Protein AF-A0A815LWK7-F1 (afdb_monomer)

Secondary structure (DSSP, 8-state):
-HHHHHHHHHHHHHHHHHHHHHHHHTS---EEEEGGGEEEESSTTTSSBTTB-S--PPPPHHHHT-EEEEEETTEEEEEEEE-SSS--TT--TTS-EEEEE--TT--TTSTHHHHHHHHHHHHSS-EEEEEE-TTSSSSSHHHHHHHHHHHHHHHHHHHHHHHHHH---GGGEEEEEETHHHHHHHHHHTTSTT--EEEEES----SSS--SGGG--TTS--S------S-TTSS----EEEEEEEEE-SS---EEEEEEEEEEESS-EEEEES-SS-EEE-TT-EEEEEEEESS---SEEEEEEEEEE--STTHHHHS-SEEEEEEEEEEETTTTEEEEEE-TTSSEEEETT-EEEEEE-

Organism: NCBI:txid392033

Sequence (361 aa):
MYQSILLLVVILTLYAATIAADSLEGRGLMNVCYDDYGCFTSGPPFGLTLHRPIALLPDPPEVIDTRFLLYTRYKKDKGQAISRHTTLGTWDRTKATKILVHGFLDTINSTWWPEMKNAFLEAEDCNVILTDWSRANYFPYTKATANAQVVGADIALLVNKMIKAHGVNPADFHIVAHSLGAAVAGYAGHRISGLGRITGECTLNANEGNFMGYHASPNKARGRLYLNTQRVDKAPYCINHYQIRLISGSNFVQTKGQILLTLTGSQATQSVLLDSDETFLKRSGIETRYIPLTTDLGTIQRVNVKFERAGHLISSLIYSSKWTFTNVTVIDGDRQTSVTFCPENGEMVLESGNTARFYPC

Structure (mmCIF, N/CA/C/O backbone):
data_AF-A0A815LWK7-F1
#
_entry.id   AF-A0A815LWK7-F1
#
loop_
_atom_site.group_PDB
_atom_site.id
_atom_site.type_symbol
_atom_site.label_atom_id
_atom_site.label_alt_id
_atom_site.label_comp_id
_atom_site.label_asym_id
_atom_site.label_entity_id
_atom_site.label_seq_id
_atom_site.pdbx_PDB_ins_code
_atom_site.Cartn_x
_atom_site.Cartn_y
_atom_site.Cartn_z
_atom_site.occupancy
_atom_site.B_iso_or_equiv
_atom_site.auth_seq_id
_atom_site.auth_comp_id
_atom_site.auth_asym_id
_atom_site.auth_atom_id
_atom_site.pdbx_PDB_model_num
ATOM 1 N N . MET A 1 1 ? 47.021 37.558 15.711 1.00 60.16 1 MET A N 1
ATOM 2 C CA . MET A 1 1 ? 47.147 36.140 15.301 1.00 60.16 1 MET A CA 1
ATOM 3 C C . MET A 1 1 ? 45.783 35.494 15.047 1.00 60.16 1 MET A C 1
ATOM 5 O O . MET A 1 1 ? 45.549 35.078 13.926 1.00 60.16 1 MET A O 1
ATOM 9 N N . TYR A 1 2 ? 44.843 35.497 16.004 1.00 58.91 2 TYR A N 1
ATOM 10 C CA . TYR A 1 2 ? 43.497 34.916 15.813 1.00 58.91 2 TYR A CA 1
ATOM 11 C C . TYR A 1 2 ? 42.640 35.581 14.715 1.00 58.91 2 TYR A C 1
ATOM 13 O O . TYR A 1 2 ? 42.054 34.879 13.898 1.00 58.91 2 TYR A O 1
ATOM 21 N N . GLN A 1 3 ? 42.601 36.918 14.638 1.00 66.06 3 GLN A N 1
ATOM 22 C CA . GLN A 1 3 ? 41.831 37.620 13.593 1.00 66.06 3 GLN A CA 1
ATOM 23 C C . GLN A 1 3 ? 42.358 37.354 12.1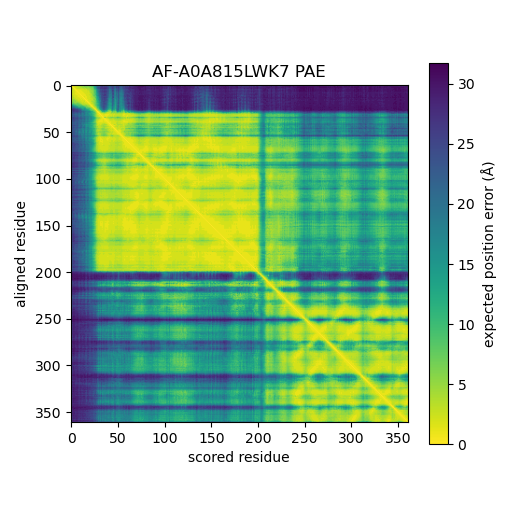75 1.00 66.06 3 GLN A C 1
ATOM 25 O O . GLN A 1 3 ? 41.576 37.217 11.240 1.00 66.06 3 GLN A O 1
ATOM 30 N N . SER A 1 4 ? 43.677 37.226 12.020 1.00 70.56 4 SER A N 1
ATOM 31 C CA . SER A 1 4 ? 44.322 36.941 10.735 1.00 70.56 4 SER A CA 1
ATOM 32 C C . SER A 1 4 ? 44.018 35.521 10.245 1.00 70.56 4 SER A C 1
ATOM 34 O O . SER A 1 4 ? 43.814 35.319 9.055 1.00 70.56 4 SER A O 1
ATOM 36 N N . ILE A 1 5 ? 43.932 34.550 11.163 1.00 77.81 5 ILE A N 1
ATOM 37 C CA . ILE A 1 5 ? 43.562 33.160 10.853 1.00 77.81 5 ILE A CA 1
ATOM 38 C C . ILE A 1 5 ? 42.082 33.071 10.468 1.00 77.81 5 ILE A C 1
ATOM 40 O O . ILE A 1 5 ? 41.750 32.413 9.488 1.00 77.81 5 ILE A O 1
ATOM 44 N N . LEU A 1 6 ? 41.196 33.773 11.183 1.00 76.62 6 LEU A N 1
ATOM 45 C CA . LEU A 1 6 ? 39.765 33.788 10.870 1.00 76.62 6 LEU A CA 1
ATOM 46 C C . LEU A 1 6 ? 39.499 34.391 9.483 1.00 76.62 6 LEU A C 1
ATOM 48 O O . LEU A 1 6 ? 38.732 33.830 8.708 1.00 76.62 6 LEU A O 1
ATOM 52 N N . LEU A 1 7 ? 40.183 35.488 9.144 1.00 79.50 7 LEU A N 1
ATOM 53 C CA . LEU A 1 7 ? 40.083 36.106 7.824 1.00 79.50 7 LEU A CA 1
ATOM 54 C C . LEU A 1 7 ? 40.592 35.164 6.723 1.00 79.50 7 LEU A C 1
ATOM 56 O O . LEU A 1 7 ? 39.956 35.050 5.682 1.00 79.50 7 LEU A O 1
ATOM 60 N N . LEU A 1 8 ? 41.688 34.438 6.970 1.00 80.06 8 LEU A N 1
ATOM 61 C CA . LEU A 1 8 ? 42.218 33.453 6.026 1.00 80.06 8 LEU A CA 1
ATOM 62 C C . LEU A 1 8 ? 41.239 32.289 5.804 1.00 80.06 8 LEU A C 1
ATOM 64 O O . LEU A 1 8 ? 41.039 31.872 4.671 1.00 80.06 8 LEU A O 1
ATOM 68 N N . VAL A 1 9 ? 40.591 31.794 6.863 1.00 82.25 9 VAL A N 1
ATOM 69 C CA . VAL A 1 9 ? 39.571 30.734 6.772 1.00 82.25 9 VAL A CA 1
ATOM 70 C C . VAL A 1 9 ? 38.329 31.226 6.025 1.00 82.25 9 VAL A C 1
ATOM 72 O O . VAL A 1 9 ? 37.795 30.502 5.189 1.00 82.25 9 VAL A O 1
ATOM 75 N N . VAL A 1 10 ? 37.887 32.464 6.261 1.00 84.19 10 VAL A N 1
ATOM 76 C CA . VAL A 1 10 ? 36.768 33.072 5.521 1.00 84.19 10 VAL A CA 1
ATOM 77 C C . VAL A 1 10 ? 37.124 33.257 4.044 1.00 84.19 10 VAL A C 1
ATOM 79 O O . VAL A 1 10 ? 36.334 32.905 3.177 1.00 84.19 10 VAL A O 1
ATOM 82 N N . ILE A 1 11 ? 38.332 33.727 3.732 1.00 85.00 11 ILE A N 1
ATOM 83 C CA . ILE A 1 11 ? 38.795 33.868 2.345 1.00 85.00 11 ILE A CA 1
ATOM 84 C C . ILE A 1 11 ? 38.914 32.497 1.672 1.00 85.00 11 ILE A C 1
ATOM 86 O O . ILE A 1 11 ? 38.456 32.344 0.548 1.00 85.00 11 ILE A O 1
ATOM 90 N N . LEU A 1 12 ? 39.463 31.486 2.350 1.00 80.25 12 LEU A N 1
ATOM 91 C CA . LEU A 1 12 ? 39.585 30.129 1.807 1.00 80.25 12 LEU A CA 1
ATOM 92 C C . LEU A 1 12 ? 38.220 29.465 1.591 1.00 80.25 12 LEU A C 1
ATOM 94 O O . LEU A 1 12 ? 38.036 28.773 0.596 1.00 80.25 12 LEU A O 1
ATOM 98 N N . THR A 1 13 ? 37.253 29.690 2.483 1.00 76.44 13 THR A N 1
ATOM 99 C CA . THR A 1 13 ? 35.885 29.166 2.326 1.00 76.44 13 THR A CA 1
ATOM 100 C C . THR A 1 13 ? 35.110 29.896 1.234 1.00 76.44 13 THR A C 1
ATOM 102 O O . THR A 1 13 ? 34.435 29.237 0.448 1.00 76.44 13 THR A O 1
ATOM 105 N N . LEU A 1 14 ? 35.253 31.220 1.115 1.00 73.94 14 LEU A N 1
ATOM 106 C CA . LEU A 1 14 ? 34.686 31.993 0.007 1.00 73.94 14 LEU A CA 1
ATOM 107 C C . LEU A 1 14 ? 35.328 31.611 -1.330 1.00 73.94 14 LEU A C 1
ATOM 109 O O . LEU A 1 14 ? 34.609 31.427 -2.303 1.00 73.94 14 LEU A O 1
ATOM 113 N N . TYR A 1 15 ? 36.648 31.410 -1.363 1.00 77.06 15 TYR A N 1
ATOM 114 C CA . TYR A 1 15 ? 37.379 30.976 -2.553 1.00 77.06 15 TYR A CA 1
ATOM 115 C C . TYR A 1 15 ? 36.989 29.550 -2.975 1.00 77.06 15 TYR A C 1
ATOM 117 O O . TYR A 1 15 ? 36.766 29.280 -4.154 1.00 77.06 15 TYR A O 1
ATOM 125 N N . ALA A 1 16 ? 36.820 28.639 -2.012 1.00 70.25 16 ALA A N 1
ATOM 126 C CA . ALA A 1 16 ? 36.293 27.300 -2.265 1.00 70.25 16 ALA A CA 1
ATOM 127 C C . ALA A 1 16 ? 34.836 27.337 -2.755 1.00 70.25 16 ALA A C 1
ATOM 129 O O . ALA A 1 16 ? 34.476 26.569 -3.645 1.00 70.25 16 ALA A O 1
ATOM 130 N N . ALA A 1 17 ? 34.008 28.243 -2.222 1.00 67.06 17 ALA A N 1
ATOM 131 C CA . ALA A 1 17 ? 32.635 28.442 -2.676 1.00 67.06 17 ALA A CA 1
ATOM 132 C C . ALA A 1 17 ? 32.574 29.027 -4.097 1.00 67.06 17 ALA A C 1
ATOM 134 O O . ALA A 1 17 ? 31.759 28.566 -4.892 1.00 67.06 17 ALA A O 1
ATOM 135 N N . THR A 1 18 ? 33.457 29.968 -4.453 1.00 65.25 18 THR A N 1
ATOM 136 C CA . THR A 1 18 ? 33.566 30.488 -5.826 1.00 65.25 18 THR A CA 1
ATOM 137 C C . THR A 1 18 ? 34.083 29.434 -6.796 1.00 65.25 18 THR A C 1
ATOM 139 O O . THR A 1 18 ? 33.519 29.302 -7.870 1.00 65.25 18 THR A O 1
ATOM 142 N N . ILE A 1 19 ? 35.061 28.602 -6.413 1.00 62.03 19 ILE A N 1
ATOM 143 C CA . ILE A 1 19 ? 35.505 27.469 -7.248 1.00 62.03 19 ILE A CA 1
ATOM 144 C C . ILE A 1 19 ? 34.374 26.448 -7.426 1.00 62.03 19 ILE A C 1
ATOM 146 O O . ILE A 1 19 ? 34.189 25.913 -8.516 1.00 62.03 19 ILE A O 1
ATOM 150 N N . ALA A 1 20 ? 33.601 26.167 -6.374 1.00 59.09 20 ALA A N 1
ATOM 151 C CA . ALA A 1 20 ? 32.446 25.280 -6.470 1.00 59.09 20 ALA A CA 1
ATOM 152 C C . ALA A 1 20 ? 31.367 25.857 -7.404 1.00 59.09 20 ALA A C 1
ATOM 154 O O . ALA A 1 20 ? 30.822 25.104 -8.213 1.00 59.09 20 ALA A O 1
ATOM 155 N N . ALA A 1 21 ? 31.111 27.169 -7.333 1.00 54.97 21 ALA A N 1
ATOM 156 C CA . ALA A 1 21 ? 30.186 27.890 -8.206 1.00 54.97 21 ALA A CA 1
ATOM 157 C C . ALA A 1 21 ? 30.662 27.925 -9.672 1.00 54.97 21 ALA A C 1
ATOM 159 O O . ALA A 1 21 ? 29.890 27.550 -10.551 1.00 54.97 21 ALA A O 1
ATOM 160 N N . ASP A 1 22 ? 31.937 28.225 -9.935 1.00 51.03 22 ASP A N 1
ATOM 161 C CA . ASP A 1 22 ? 32.538 28.161 -11.279 1.00 51.03 22 ASP A CA 1
ATOM 162 C C . ASP A 1 22 ? 32.528 26.724 -11.834 1.00 51.03 22 ASP A C 1
ATOM 164 O O . ASP A 1 22 ? 32.288 26.500 -13.022 1.00 51.03 22 ASP A O 1
ATOM 168 N N . SER A 1 23 ? 32.719 25.705 -10.982 1.00 50.94 23 SER A N 1
ATOM 169 C CA . SER A 1 23 ? 32.602 24.297 -11.398 1.00 50.94 23 SER A CA 1
ATOM 170 C C . SER A 1 23 ? 31.161 23.886 -11.733 1.00 50.94 23 SER A C 1
ATOM 172 O O . SER A 1 23 ? 30.954 22.935 -12.492 1.00 50.94 23 SER A O 1
ATOM 174 N N . LEU A 1 24 ? 30.171 24.585 -11.165 1.00 50.41 24 LEU A N 1
ATOM 175 C CA . LEU A 1 24 ? 28.749 24.402 -11.454 1.00 50.41 24 LEU A CA 1
ATOM 176 C C . LEU A 1 24 ? 28.343 25.144 -12.735 1.00 50.41 24 LEU A C 1
ATOM 178 O O . LEU A 1 24 ? 27.570 24.585 -13.509 1.00 50.41 24 LEU A O 1
ATOM 182 N N . GLU A 1 25 ? 28.902 26.328 -13.011 1.00 47.34 25 GLU A N 1
ATOM 183 C CA . GLU A 1 25 ? 28.708 27.049 -14.282 1.00 47.34 25 GLU A CA 1
ATOM 184 C C . GLU A 1 25 ? 29.396 26.355 -15.475 1.00 47.34 25 GLU A C 1
ATOM 186 O O . GLU A 1 25 ? 28.890 26.405 -16.596 1.00 47.34 25 GLU A O 1
ATOM 191 N N . GLY A 1 26 ? 30.499 25.630 -15.250 1.00 43.53 26 GLY A N 1
ATOM 192 C CA . GLY A 1 26 ? 31.235 24.904 -16.295 1.00 43.53 26 GLY A CA 1
ATOM 193 C C . GLY A 1 26 ? 30.678 23.524 -16.687 1.00 43.53 26 GLY A C 1
ATOM 194 O O . GLY A 1 26 ? 31.142 22.932 -17.665 1.00 43.53 26 GLY A O 1
ATOM 195 N N . ARG A 1 27 ? 29.690 22.976 -15.965 1.00 54.91 27 ARG A N 1
ATOM 196 C CA . ARG A 1 27 ? 29.006 21.728 -16.354 1.00 54.91 27 ARG A CA 1
ATOM 197 C C . ARG A 1 27 ? 27.784 22.065 -17.196 1.00 54.91 27 ARG A C 1
ATOM 199 O O . ARG A 1 27 ? 26.676 22.167 -16.678 1.00 54.91 27 ARG A O 1
ATOM 206 N N . GLY A 1 28 ? 27.991 22.225 -18.503 1.00 57.44 28 GLY A N 1
ATOM 207 C CA . GLY A 1 28 ? 26.893 22.398 -19.456 1.00 57.44 28 GLY A CA 1
ATOM 208 C C . GLY A 1 28 ? 25.788 21.356 -19.241 1.00 57.44 28 GLY A C 1
ATOM 209 O O . GLY A 1 28 ? 26.070 20.204 -18.907 1.00 57.44 28 GLY A O 1
ATOM 210 N N . LEU A 1 29 ? 24.528 21.772 -19.405 1.00 69.69 29 LEU A N 1
ATOM 211 C CA . LEU A 1 29 ? 23.361 20.889 -19.352 1.00 69.69 29 LEU A CA 1
ATOM 212 C C . LEU A 1 29 ? 23.585 19.692 -20.282 1.00 69.69 29 LEU A C 1
ATOM 214 O O . LEU A 1 29 ? 23.651 19.852 -21.500 1.00 69.69 29 LEU A O 1
ATOM 218 N N . MET A 1 30 ? 23.714 18.497 -19.710 1.00 83.38 30 MET A N 1
ATOM 219 C CA . MET A 1 30 ? 23.919 17.279 -20.481 1.00 83.38 30 MET A CA 1
ATOM 220 C C . MET A 1 30 ? 22.571 16.619 -20.738 1.00 83.38 30 MET A C 1
ATOM 222 O O . MET A 1 30 ? 21.713 16.568 -19.853 1.00 83.38 30 MET A O 1
ATOM 226 N N . ASN A 1 31 ? 22.410 16.083 -21.943 1.00 91.06 31 ASN A N 1
ATOM 227 C CA . ASN A 1 31 ? 21.258 15.284 -22.325 1.00 91.06 31 ASN A CA 1
ATOM 228 C C . ASN A 1 31 ? 21.736 13.947 -22.890 1.00 91.06 31 ASN A C 1
ATOM 230 O O . ASN A 1 31 ? 22.749 13.890 -23.585 1.00 91.06 31 ASN A O 1
ATOM 234 N N . VAL A 1 32 ? 20.979 12.888 -22.626 1.00 94.69 32 VAL A N 1
ATOM 235 C CA . VAL A 1 32 ? 21.110 11.602 -23.317 1.00 94.69 32 VAL A CA 1
ATOM 236 C C . VAL A 1 32 ? 19.749 11.203 -23.857 1.00 94.69 32 VAL A C 1
ATOM 238 O O . VAL A 1 32 ? 18.746 11.392 -23.174 1.00 94.69 32 VAL A O 1
ATOM 241 N N . CYS A 1 33 ? 19.702 10.683 -25.077 1.00 95.56 33 CYS A N 1
ATOM 242 C CA . CYS A 1 33 ? 18.470 10.213 -25.695 1.00 95.56 33 CYS A CA 1
ATOM 243 C C . CYS A 1 33 ? 18.603 8.729 -26.020 1.00 95.56 33 CYS A C 1
ATOM 245 O O . CYS A 1 33 ? 19.649 8.301 -26.507 1.00 95.56 33 CYS A O 1
ATOM 247 N N . TYR A 1 34 ? 17.544 7.972 -25.757 1.00 94.56 34 TYR A N 1
ATOM 248 C CA . TYR A 1 34 ? 17.417 6.581 -26.182 1.00 94.56 34 TYR A CA 1
ATOM 249 C C . TYR A 1 34 ? 16.145 6.475 -27.014 1.00 94.56 34 TYR A C 1
ATOM 251 O O . TYR A 1 34 ? 15.118 7.001 -26.591 1.00 94.56 34 TYR A O 1
ATOM 259 N N . ASP A 1 35 ? 16.221 5.827 -28.174 1.00 89.62 35 ASP A N 1
ATOM 260 C CA . ASP A 1 35 ? 15.223 5.859 -29.255 1.00 89.62 35 ASP A CA 1
ATOM 261 C C . ASP A 1 35 ? 13.761 5.945 -28.777 1.00 89.62 35 ASP A C 1
ATOM 263 O O . ASP A 1 35 ? 13.178 7.030 -28.725 1.00 89.62 35 ASP A O 1
ATOM 267 N N . ASP A 1 36 ? 13.184 4.821 -28.346 1.00 88.62 36 ASP A N 1
ATOM 268 C CA . ASP A 1 36 ? 11.782 4.731 -27.913 1.00 88.62 36 ASP A CA 1
ATOM 269 C C . ASP A 1 36 ? 11.486 5.505 -26.607 1.00 88.62 36 ASP A C 1
ATOM 271 O O . ASP A 1 36 ? 10.331 5.676 -26.216 1.00 88.62 36 ASP A O 1
ATOM 275 N N . TYR A 1 37 ? 12.515 5.979 -25.904 1.00 91.94 37 TYR A N 1
ATOM 276 C CA . TYR A 1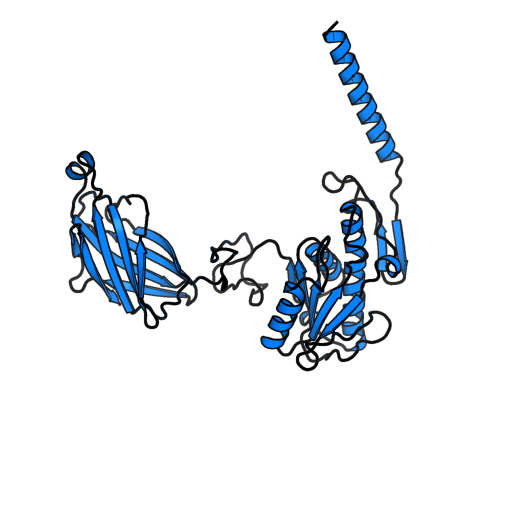 37 ? 12.430 6.534 -24.550 1.00 91.94 37 TYR A CA 1
ATOM 277 C C . TYR A 1 37 ? 12.421 8.063 -24.524 1.00 91.94 37 TYR A C 1
ATOM 279 O O . TYR A 1 37 ? 12.021 8.662 -23.519 1.00 91.94 37 TYR A O 1
ATOM 287 N N . GLY A 1 38 ? 12.872 8.694 -25.609 1.00 93.12 38 GLY A N 1
ATOM 288 C CA . GLY A 1 38 ? 13.131 10.124 -25.666 1.00 93.12 38 GLY A CA 1
ATOM 289 C C . GLY A 1 38 ? 14.407 10.520 -24.918 1.00 93.12 38 GLY A C 1
ATOM 290 O O . GLY A 1 38 ? 15.324 9.720 -24.730 1.00 93.12 38 GLY A O 1
ATOM 291 N N . CYS A 1 39 ? 14.473 11.789 -24.515 1.00 94.44 39 CYS A N 1
ATOM 292 C CA . CYS A 1 39 ? 15.668 12.389 -23.928 1.00 94.44 39 CYS A CA 1
ATOM 293 C C . CYS A 1 39 ? 15.536 12.625 -22.419 1.00 94.44 39 CYS A C 1
ATOM 295 O O . CYS A 1 39 ? 14.475 12.991 -21.913 1.00 94.44 39 CYS A O 1
ATOM 297 N N . PHE A 1 40 ? 16.655 12.481 -21.717 1.00 94.00 40 PHE A N 1
ATOM 298 C CA . PHE A 1 40 ? 16.815 12.700 -20.285 1.00 94.00 40 PHE A CA 1
ATOM 299 C C . PHE A 1 40 ? 17.863 13.782 -20.064 1.00 94.00 40 PHE A C 1
ATOM 301 O O . PHE A 1 40 ? 18.922 13.751 -20.688 1.00 94.00 40 PHE A O 1
ATOM 308 N N . THR A 1 41 ? 17.571 14.721 -19.166 1.00 90.19 41 THR A N 1
ATOM 309 C CA . THR A 1 41 ? 18.439 15.867 -18.880 1.00 90.19 41 THR A CA 1
ATOM 310 C C . THR A 1 41 ? 19.036 15.790 -17.481 1.00 90.19 41 THR A C 1
ATOM 312 O O . THR A 1 41 ? 18.392 15.317 -16.541 1.00 90.19 41 THR A O 1
ATOM 315 N N . SER A 1 42 ? 20.261 16.291 -17.329 1.00 86.38 42 SER A N 1
ATOM 316 C CA . SER A 1 42 ? 20.883 16.548 -16.028 1.00 86.38 42 SER A CA 1
ATOM 317 C C . SER A 1 42 ? 20.479 17.907 -15.433 1.00 86.38 42 SER A C 1
ATOM 319 O O . SER A 1 42 ? 20.954 18.266 -14.358 1.00 86.38 42 SER A O 1
ATOM 321 N N . GLY A 1 43 ? 19.641 18.683 -16.128 1.00 82.62 43 GLY A N 1
ATOM 322 C CA . GLY A 1 43 ? 19.145 19.979 -15.671 1.00 82.62 43 GLY A CA 1
ATOM 323 C C . GLY A 1 43 ? 17.951 19.913 -14.714 1.00 82.62 43 GLY A C 1
ATOM 324 O O . GLY A 1 43 ? 17.405 18.835 -14.452 1.00 82.62 43 GLY A O 1
ATOM 325 N N . PRO A 1 44 ? 17.500 21.071 -14.201 1.00 77.31 44 PRO A N 1
ATOM 326 C CA . PRO A 1 44 ? 16.296 21.158 -13.381 1.00 77.31 44 PRO A CA 1
ATOM 327 C C . PRO A 1 44 ? 15.047 20.623 -14.113 1.00 77.31 44 PRO A C 1
ATOM 329 O O . PRO A 1 44 ? 14.914 20.833 -15.318 1.00 77.31 44 PRO A O 1
ATOM 332 N N . PRO A 1 45 ? 14.110 19.951 -13.412 1.00 81.94 45 PRO A N 1
ATOM 333 C CA . PRO A 1 45 ? 14.111 19.662 -11.973 1.00 81.94 45 PRO A CA 1
ATOM 334 C C . PRO A 1 45 ? 14.916 18.403 -11.581 1.00 81.94 45 PRO A C 1
ATOM 336 O O . PRO A 1 45 ? 14.964 18.042 -10.405 1.00 81.94 45 PRO A O 1
ATOM 339 N N . PHE A 1 46 ? 15.534 17.707 -12.539 1.00 82.94 46 PHE A N 1
ATOM 340 C CA . PHE A 1 46 ? 16.163 16.392 -12.340 1.00 82.94 46 PHE A CA 1
ATOM 341 C C . PHE A 1 46 ? 17.615 16.448 -11.852 1.00 82.94 46 PHE A C 1
ATOM 343 O O . PHE A 1 46 ? 18.171 15.428 -11.428 1.00 82.94 46 PHE A O 1
ATOM 350 N N . GLY A 1 47 ? 18.202 17.637 -11.831 1.00 77.31 47 GLY A N 1
ATOM 351 C CA . GLY A 1 47 ? 19.548 17.889 -11.354 1.00 77.31 47 GLY A CA 1
ATOM 352 C C . GLY A 1 47 ? 19.818 19.378 -11.190 1.00 77.31 47 GLY A C 1
ATOM 353 O O . GLY A 1 47 ? 19.001 20.202 -11.596 1.00 77.31 47 GLY A O 1
ATOM 354 N N . LEU A 1 48 ? 20.945 19.715 -10.561 1.00 81.31 48 LEU A N 1
ATOM 355 C CA . LEU A 1 48 ? 21.367 21.101 -10.319 1.00 81.31 48 LEU A CA 1
ATOM 356 C C . LEU A 1 48 ? 20.329 21.915 -9.518 1.00 81.31 48 LEU A C 1
ATOM 358 O O . LEU A 1 48 ? 20.149 23.109 -9.733 1.00 81.31 48 LEU A O 1
ATOM 362 N N . THR A 1 49 ? 19.627 21.261 -8.586 1.00 79.56 49 THR A N 1
ATOM 363 C CA . THR A 1 49 ? 18.692 21.910 -7.649 1.00 79.56 49 THR A CA 1
ATOM 364 C C . THR A 1 49 ? 19.141 21.698 -6.206 1.00 79.56 49 THR A C 1
ATOM 366 O O . THR A 1 49 ? 19.911 20.779 -5.928 1.00 79.56 49 THR A O 1
ATOM 369 N N . LEU A 1 50 ? 18.602 22.484 -5.263 1.00 75.69 50 LEU A N 1
ATOM 370 C CA . LEU A 1 50 ? 18.873 22.324 -3.825 1.00 75.69 50 LEU A CA 1
ATOM 371 C C . LEU A 1 50 ? 18.630 20.885 -3.332 1.00 75.69 50 LEU A C 1
ATOM 373 O O . LEU A 1 50 ? 19.374 20.376 -2.500 1.00 75.69 50 LEU A O 1
ATOM 377 N N . HIS A 1 51 ? 17.605 20.215 -3.865 1.00 73.31 51 HIS A N 1
ATOM 378 C CA . HIS A 1 51 ? 17.235 18.853 -3.470 1.00 73.31 51 HIS A CA 1
ATOM 379 C C . HIS A 1 51 ? 17.945 17.758 -4.284 1.00 73.31 51 HIS A C 1
ATOM 381 O O . HIS A 1 51 ? 17.941 16.598 -3.877 1.00 73.31 51 HIS A O 1
ATOM 387 N N . ARG A 1 52 ? 18.549 18.099 -5.432 1.00 77.56 52 ARG A N 1
ATOM 388 C CA . ARG A 1 52 ? 19.302 17.184 -6.312 1.00 77.56 52 ARG A CA 1
ATOM 389 C C . ARG A 1 52 ? 20.591 17.874 -6.789 1.00 77.56 52 ARG A C 1
ATOM 391 O O . ARG A 1 52 ? 20.695 18.205 -7.973 1.00 77.56 52 ARG A O 1
ATOM 398 N N . PRO A 1 53 ? 21.565 18.113 -5.886 1.00 75.81 53 PRO A N 1
ATOM 399 C CA . PRO A 1 53 ? 22.764 18.890 -6.212 1.00 75.81 53 PRO A CA 1
ATOM 400 C C . PRO A 1 53 ? 23.695 18.140 -7.172 1.00 75.81 53 PRO A C 1
ATOM 402 O O . PRO A 1 53 ? 24.352 18.751 -8.008 1.00 75.81 53 PRO A O 1
ATOM 405 N N . ILE A 1 54 ? 23.717 16.805 -7.092 1.00 79.75 54 ILE A N 1
ATOM 406 C CA . ILE A 1 54 ? 24.478 15.944 -7.999 1.00 79.75 54 ILE A CA 1
ATOM 407 C C . ILE A 1 54 ? 23.524 15.386 -9.053 1.00 79.75 54 ILE A C 1
ATOM 409 O O . ILE A 1 54 ? 22.660 14.561 -8.751 1.00 79.75 54 ILE A O 1
ATOM 413 N N . ALA A 1 55 ? 23.709 15.828 -10.293 1.00 74.94 55 ALA A N 1
ATOM 414 C CA . ALA A 1 55 ? 22.945 15.378 -11.444 1.00 74.94 55 ALA A CA 1
ATOM 415 C C . ALA A 1 55 ? 23.729 14.319 -12.227 1.00 74.94 55 ALA A C 1
ATOM 417 O O . ALA A 1 55 ? 24.779 14.620 -12.792 1.00 74.94 55 ALA A O 1
ATOM 418 N N . LEU A 1 56 ? 23.220 13.088 -12.268 1.00 88.19 56 LEU A N 1
ATOM 419 C CA . LEU A 1 56 ? 23.731 12.040 -13.151 1.00 88.19 56 LEU A CA 1
ATOM 420 C C . LEU A 1 56 ? 22.696 11.766 -14.239 1.00 88.19 56 LEU A C 1
ATOM 422 O O . LEU A 1 56 ? 21.496 11.756 -13.965 1.00 88.19 56 LEU A O 1
ATOM 426 N N . LEU A 1 57 ? 23.166 11.533 -15.462 1.00 93.00 57 LEU A N 1
ATOM 427 C CA . LEU A 1 57 ? 22.319 10.995 -16.519 1.00 93.00 57 LEU A CA 1
ATOM 428 C C . LEU A 1 57 ? 22.042 9.509 -16.253 1.00 93.00 57 LEU A C 1
ATOM 430 O O . LEU A 1 57 ? 22.897 8.829 -15.666 1.00 93.00 57 LEU A O 1
ATOM 434 N N . PRO A 1 58 ? 20.863 9.000 -16.642 1.00 95.62 58 PRO A N 1
ATOM 435 C CA . PRO A 1 58 ? 20.581 7.576 -16.546 1.00 95.62 58 PRO A CA 1
ATOM 436 C C . PRO A 1 58 ? 21.554 6.751 -17.398 1.00 95.62 58 PRO A C 1
ATOM 438 O O . PRO A 1 58 ? 22.218 7.270 -18.293 1.00 95.62 58 PRO A O 1
ATOM 441 N N . ASP A 1 59 ? 21.673 5.470 -17.071 1.00 96.69 59 ASP A N 1
ATOM 442 C CA . ASP A 1 59 ? 22.325 4.478 -17.921 1.00 96.69 59 ASP A CA 1
ATOM 443 C C . ASP A 1 59 ? 21.437 4.099 -19.119 1.00 96.69 59 ASP A C 1
ATOM 445 O O . ASP A 1 59 ? 20.212 4.242 -19.044 1.00 96.69 59 ASP A O 1
ATOM 449 N N . PRO A 1 60 ? 22.033 3.580 -20.209 1.00 96.44 60 PRO A N 1
ATOM 450 C CA . PRO A 1 60 ? 21.278 3.024 -21.326 1.00 96.44 60 PRO A CA 1
ATOM 451 C C . PRO A 1 60 ? 20.316 1.903 -20.893 1.00 96.44 60 PRO A C 1
ATOM 453 O O . PRO A 1 60 ? 20.658 1.134 -19.984 1.00 96.44 60 PRO A O 1
ATOM 456 N N . PRO A 1 61 ? 19.149 1.746 -21.547 1.00 95.56 61 PRO A N 1
ATOM 457 C CA . PRO A 1 61 ? 18.179 0.698 -21.225 1.00 95.56 61 PRO A CA 1
ATOM 458 C C . PRO A 1 61 ? 18.762 -0.723 -21.235 1.00 95.56 61 PRO A C 1
ATOM 460 O O . PRO A 1 61 ? 18.327 -1.570 -20.458 1.00 95.56 61 PRO A O 1
ATOM 463 N N . GLU A 1 62 ? 19.766 -0.988 -22.074 1.00 94.56 62 GLU A N 1
ATOM 464 C CA . GLU A 1 62 ? 20.453 -2.283 -22.184 1.00 94.56 62 GLU A CA 1
ATOM 465 C C . GLU A 1 62 ? 21.351 -2.567 -20.975 1.00 94.56 62 GLU A C 1
ATOM 467 O O . GLU A 1 62 ? 21.575 -3.722 -20.618 1.00 94.56 62 GLU A O 1
ATOM 472 N N . VAL A 1 63 ? 21.868 -1.512 -20.340 1.00 95.69 63 VAL A N 1
ATOM 473 C CA . VAL A 1 63 ? 22.669 -1.605 -19.114 1.00 95.69 63 VAL A CA 1
ATOM 474 C C . VAL A 1 63 ? 21.756 -1.750 -17.902 1.00 95.69 63 VAL A C 1
ATOM 476 O O . VAL A 1 63 ? 22.047 -2.545 -17.008 1.00 95.69 63 VAL A O 1
ATOM 479 N N . ILE A 1 64 ? 20.645 -1.005 -17.891 1.00 97.25 64 ILE A N 1
ATOM 480 C CA . ILE A 1 64 ? 19.635 -1.087 -16.833 1.00 97.25 64 ILE A CA 1
ATOM 481 C C . ILE A 1 64 ? 18.972 -2.465 -16.818 1.00 97.25 64 ILE A C 1
ATOM 483 O O . ILE A 1 64 ? 18.740 -3.010 -15.740 1.00 97.25 64 ILE A O 1
ATOM 487 N N . ASP A 1 65 ? 18.711 -3.022 -18.006 1.00 95.75 65 ASP A N 1
ATOM 488 C CA . ASP A 1 65 ? 18.190 -4.376 -18.209 1.00 95.75 65 ASP A CA 1
ATOM 489 C C . ASP A 1 65 ? 16.921 -4.621 -17.376 1.00 95.75 65 ASP A C 1
ATOM 491 O O . ASP A 1 65 ? 16.823 -5.566 -16.595 1.00 95.75 65 ASP A O 1
ATOM 495 N N . THR A 1 66 ? 15.941 -3.716 -17.510 1.00 97.75 66 THR A N 1
ATOM 496 C CA . THR A 1 66 ? 14.630 -3.863 -16.867 1.00 97.75 66 THR A CA 1
ATOM 497 C C . THR A 1 66 ? 13.922 -5.106 -17.404 1.00 97.75 66 THR A C 1
ATOM 499 O O . THR A 1 66 ? 13.613 -5.193 -18.599 1.00 97.75 66 THR A O 1
ATOM 502 N N . ARG A 1 67 ? 13.596 -6.042 -16.510 1.00 97.56 67 ARG A N 1
ATOM 503 C CA . ARG A 1 67 ? 12.911 -7.301 -16.822 1.00 97.56 67 ARG A CA 1
ATOM 504 C C . ARG A 1 67 ? 11.491 -7.296 -16.280 1.00 97.56 67 ARG A C 1
ATOM 506 O O . ARG A 1 67 ? 11.237 -6.886 -15.151 1.00 97.56 67 ARG A O 1
ATOM 513 N N . PHE A 1 68 ? 10.571 -7.830 -17.075 1.00 98.25 68 PHE A N 1
ATOM 514 C CA . PHE A 1 68 ? 9.166 -7.966 -16.709 1.00 98.25 68 PHE A CA 1
ATOM 515 C C . PHE A 1 68 ? 8.798 -9.441 -16.612 1.00 98.25 68 PHE A C 1
ATOM 517 O O . PHE A 1 68 ? 8.910 -10.180 -17.594 1.00 98.25 68 PHE A O 1
ATOM 524 N N . LEU A 1 69 ? 8.340 -9.866 -15.437 1.00 97.56 69 LEU A N 1
ATOM 525 C CA . LEU A 1 69 ? 7.868 -11.227 -15.205 1.00 97.56 69 LEU A CA 1
ATOM 526 C C . LEU A 1 69 ? 6.361 -11.217 -14.979 1.00 97.56 69 LEU A C 1
ATOM 528 O O . LEU A 1 69 ? 5.880 -10.717 -13.964 1.00 97.56 69 LEU A O 1
ATOM 532 N N . LEU A 1 70 ? 5.631 -11.790 -15.929 1.00 97.94 70 LEU A N 1
ATOM 533 C CA . LEU A 1 70 ? 4.190 -11.964 -15.866 1.00 97.94 70 LEU A CA 1
ATOM 534 C C . LEU A 1 70 ? 3.821 -13.200 -15.044 1.00 97.94 70 LEU A C 1
ATOM 536 O O . LEU A 1 70 ? 4.335 -14.296 -15.273 1.00 97.94 70 LEU A O 1
ATOM 540 N N . TYR A 1 71 ? 2.842 -13.019 -14.172 1.00 97.62 71 TYR A N 1
ATOM 541 C CA . TYR A 1 71 ? 2.175 -14.047 -13.399 1.00 97.62 71 TYR A CA 1
ATOM 542 C C . TYR A 1 71 ? 0.665 -13.930 -13.579 1.00 97.62 71 TYR A C 1
ATOM 544 O O . TYR A 1 71 ? 0.104 -12.840 -13.696 1.00 97.62 71 TYR A O 1
ATOM 552 N N . THR A 1 72 ? 0.007 -15.080 -13.567 1.00 95.81 72 THR A N 1
ATOM 553 C CA . THR A 1 72 ? -1.452 -15.202 -13.597 1.00 95.81 72 THR A CA 1
ATOM 554 C C . THR A 1 72 ? -1.871 -16.228 -12.557 1.00 95.81 72 THR A C 1
ATOM 556 O O . THR A 1 72 ? -1.041 -17.002 -12.071 1.00 95.81 72 THR A O 1
ATOM 559 N N . ARG A 1 73 ? -3.165 -16.299 -12.240 1.00 92.50 73 ARG A N 1
ATOM 560 C CA . ARG A 1 73 ? -3.696 -17.279 -11.282 1.00 92.50 73 ARG A CA 1
ATOM 561 C C . ARG A 1 73 ? -3.324 -18.726 -11.638 1.00 92.50 73 ARG A C 1
ATOM 563 O O . ARG A 1 73 ? -3.024 -19.518 -10.752 1.00 92.50 73 ARG A O 1
ATOM 570 N N . TYR A 1 74 ? -3.278 -19.049 -12.933 1.00 88.06 74 TYR A N 1
ATOM 571 C CA . TYR A 1 74 ? -2.918 -20.379 -13.441 1.00 88.06 74 TYR A CA 1
ATOM 572 C C . TYR A 1 74 ? -1.406 -20.651 -13.458 1.00 88.06 74 TYR A C 1
ATOM 574 O O . TYR A 1 74 ? -0.989 -21.806 -13.476 1.00 88.06 74 TYR A O 1
ATOM 582 N N . LYS A 1 75 ? -0.572 -19.603 -13.476 1.00 90.88 75 LYS A N 1
ATOM 583 C CA . LYS A 1 75 ? 0.898 -19.690 -13.508 1.00 90.88 75 LYS A CA 1
ATOM 584 C C . LYS A 1 75 ? 1.517 -18.802 -12.429 1.00 90.88 75 LYS A C 1
ATOM 586 O O . LYS A 1 75 ? 2.317 -17.914 -12.717 1.00 90.88 75 LYS A O 1
ATOM 591 N N . LYS A 1 76 ? 1.134 -19.038 -11.172 1.00 89.75 76 LYS A N 1
ATOM 592 C CA . LYS A 1 76 ? 1.593 -18.226 -10.035 1.00 89.75 76 LYS A CA 1
ATOM 593 C C . LYS A 1 76 ? 3.041 -18.508 -9.612 1.00 89.75 76 LYS A C 1
ATOM 595 O O . LYS A 1 76 ? 3.692 -17.604 -9.093 1.00 89.75 76 LYS A O 1
ATOM 600 N N . ASP A 1 77 ? 3.558 -19.713 -9.868 1.00 90.62 77 ASP A N 1
ATOM 601 C CA . ASP A 1 77 ? 4.874 -20.158 -9.368 1.00 90.62 77 ASP A CA 1
ATOM 602 C C . ASP A 1 77 ? 6.022 -19.966 -10.370 1.00 90.62 77 ASP A C 1
ATOM 604 O O . ASP A 1 77 ? 7.191 -19.998 -9.997 1.00 90.62 77 ASP A O 1
ATOM 608 N N . LYS A 1 78 ? 5.709 -19.749 -11.654 1.00 90.50 78 LYS A N 1
ATOM 609 C CA . LYS A 1 78 ? 6.712 -19.592 -12.714 1.00 90.50 78 LYS A CA 1
ATOM 610 C C . LYS A 1 78 ? 6.417 -18.359 -13.556 1.00 90.50 78 LYS A C 1
ATOM 612 O O . LYS A 1 78 ? 5.588 -18.412 -14.464 1.00 90.50 78 LYS A O 1
ATOM 617 N N . GLY A 1 79 ? 7.138 -17.279 -13.262 1.00 91.88 79 GLY A N 1
ATOM 618 C CA . GLY A 1 79 ? 7.040 -16.026 -14.001 1.00 91.88 79 GLY A CA 1
ATOM 619 C C . GLY A 1 79 ? 7.412 -16.217 -15.466 1.00 91.88 79 GLY A C 1
ATOM 620 O O . GLY A 1 79 ? 8.451 -16.797 -15.789 1.00 91.88 79 GLY A O 1
ATOM 621 N N . GLN A 1 80 ? 6.561 -15.732 -16.363 1.00 95.75 80 GLN A N 1
ATOM 622 C CA . GLN A 1 80 ? 6.849 -15.692 -17.787 1.00 95.75 80 GLN A CA 1
ATOM 623 C C . GLN A 1 80 ? 7.505 -14.358 -18.130 1.00 95.75 80 GLN A C 1
ATOM 625 O O . GLN A 1 80 ? 6.901 -13.306 -17.936 1.00 95.75 80 GLN A O 1
ATOM 630 N N . ALA A 1 81 ? 8.717 -14.395 -18.681 1.00 96.19 81 ALA A N 1
ATOM 631 C CA . ALA A 1 81 ? 9.350 -13.192 -19.203 1.00 96.19 81 ALA A CA 1
ATOM 632 C C . ALA A 1 81 ? 8.517 -12.615 -20.358 1.00 96.19 81 ALA A C 1
ATOM 634 O O . ALA A 1 81 ? 8.204 -13.320 -21.323 1.00 96.19 81 ALA A O 1
ATOM 635 N N . ILE A 1 82 ? 8.167 -11.338 -20.245 1.00 96.19 82 ILE A N 1
ATOM 636 C CA . ILE A 1 82 ? 7.499 -10.562 -21.291 1.00 96.19 82 ILE A CA 1
ATOM 637 C C . ILE A 1 82 ? 8.372 -9.370 -21.674 1.00 96.19 82 ILE A C 1
ATOM 639 O O . ILE A 1 82 ? 9.262 -8.959 -20.931 1.00 96.19 82 ILE A O 1
ATOM 643 N N . SER A 1 83 ? 8.135 -8.822 -22.860 1.00 90.81 83 SER A N 1
ATOM 644 C CA . SER A 1 83 ? 8.961 -7.766 -23.427 1.00 90.81 83 SER A CA 1
ATOM 645 C C . SER A 1 83 ? 8.115 -6.642 -24.000 1.00 90.81 83 SER A C 1
ATOM 647 O O . SER A 1 83 ? 7.162 -6.853 -24.758 1.00 90.81 83 SER A O 1
ATOM 649 N N . ARG A 1 84 ? 8.564 -5.419 -23.718 1.00 85.75 84 ARG A N 1
ATOM 650 C CA . ARG A 1 84 ? 8.079 -4.196 -24.361 1.00 85.75 84 ARG A CA 1
ATOM 651 C C . ARG A 1 84 ? 8.295 -4.206 -25.882 1.00 85.75 84 ARG A C 1
ATOM 653 O O . ARG A 1 84 ? 7.492 -3.620 -26.591 1.00 85.75 84 ARG A O 1
ATOM 660 N N . HIS A 1 85 ? 9.270 -4.955 -26.410 1.00 80.94 85 HIS A N 1
ATOM 661 C CA . HIS A 1 85 ? 9.550 -5.016 -27.853 1.00 80.94 85 HIS A CA 1
ATOM 662 C C . HIS A 1 85 ? 8.936 -6.248 -28.526 1.00 80.94 85 HIS A C 1
ATOM 664 O O . HIS A 1 85 ? 8.277 -6.112 -29.553 1.00 80.94 85 HIS A O 1
ATOM 670 N N . THR A 1 86 ? 9.029 -7.437 -27.920 1.00 82.31 86 THR A N 1
ATOM 671 C CA . THR A 1 86 ? 8.645 -8.699 -28.583 1.00 82.31 86 THR A CA 1
ATOM 672 C C . THR A 1 86 ? 7.298 -9.252 -28.102 1.00 82.31 86 THR A C 1
ATOM 674 O O . THR A 1 86 ? 6.254 -8.864 -28.625 1.00 82.31 86 THR A O 1
ATOM 677 N N . THR A 1 87 ? 7.298 -10.134 -27.102 1.00 88.44 87 THR A N 1
ATOM 678 C CA . THR A 1 87 ? 6.140 -10.939 -26.684 1.00 88.44 87 THR A CA 1
ATOM 679 C C . THR A 1 87 ? 5.458 -10.412 -25.421 1.00 88.44 87 THR A C 1
ATOM 681 O O . THR A 1 87 ? 6.126 -10.032 -24.461 1.00 88.44 87 THR A O 1
ATOM 684 N N . LEU A 1 88 ? 4.122 -10.449 -25.397 1.00 90.50 88 LEU A N 1
ATOM 685 C CA . LEU A 1 88 ? 3.308 -10.230 -24.190 1.00 90.50 88 LEU A CA 1
ATOM 686 C C . LEU A 1 88 ? 2.985 -11.544 -23.453 1.00 90.50 88 LEU A C 1
ATOM 688 O O . LEU A 1 88 ? 2.305 -11.539 -22.430 1.00 90.50 88 LEU A O 1
ATOM 692 N N . GLY A 1 89 ? 3.491 -12.678 -23.946 1.00 90.00 89 GLY A N 1
ATOM 693 C CA . GLY A 1 89 ? 3.335 -13.976 -23.302 1.00 90.00 89 GLY A CA 1
ATOM 694 C C . GLY A 1 89 ? 1.874 -14.401 -23.146 1.00 90.00 89 GLY A C 1
ATOM 695 O O . GLY A 1 89 ? 1.101 -14.355 -24.096 1.00 90.00 89 GLY A O 1
ATOM 696 N N . THR A 1 90 ? 1.518 -14.856 -21.945 1.00 92.38 90 THR A N 1
ATOM 697 C CA . THR A 1 90 ? 0.158 -15.279 -21.562 1.00 92.38 90 THR A CA 1
ATOM 698 C C . THR A 1 90 ? -0.663 -14.152 -20.932 1.00 92.38 90 THR A C 1
ATOM 700 O O . THR A 1 90 ? -1.607 -14.428 -20.197 1.00 92.38 90 THR A O 1
ATOM 703 N N . TRP A 1 91 ? -0.292 -12.891 -21.182 1.00 95.69 91 TRP A N 1
ATOM 704 C CA . TRP A 1 91 ? -1.031 -11.741 -20.668 1.00 95.69 91 TRP A CA 1
ATOM 705 C C . TRP A 1 91 ? -2.456 -11.755 -21.215 1.00 95.69 91 TRP A C 1
ATOM 707 O O . TRP A 1 91 ? -2.670 -11.841 -22.426 1.00 95.69 91 TRP A O 1
ATOM 717 N N . ASP A 1 92 ? -3.424 -11.679 -20.308 1.00 95.31 92 ASP A N 1
ATOM 718 C CA . ASP A 1 92 ? -4.835 -11.726 -20.650 1.00 95.31 92 ASP A CA 1
ATOM 719 C C . ASP A 1 92 ? -5.417 -10.313 -20.692 1.00 95.31 92 ASP A C 1
ATOM 721 O O . ASP A 1 92 ? -5.633 -9.675 -19.660 1.00 95.31 92 ASP A O 1
ATOM 725 N N . ARG A 1 93 ? -5.691 -9.825 -21.901 1.00 95.31 93 ARG A N 1
ATOM 726 C CA . ARG A 1 93 ? -6.198 -8.468 -22.133 1.00 95.31 93 ARG A CA 1
ATOM 727 C C . ARG A 1 93 ? -7.562 -8.185 -21.500 1.00 95.31 93 ARG A C 1
ATOM 729 O O . ARG A 1 93 ? -7.933 -7.022 -21.409 1.00 95.31 93 ARG A O 1
ATOM 736 N N . THR A 1 94 ? -8.336 -9.211 -21.132 1.00 95.81 94 THR A N 1
ATOM 737 C CA . THR A 1 94 ? -9.665 -9.015 -20.527 1.00 95.81 94 THR A CA 1
ATOM 738 C C . THR A 1 94 ? -9.595 -8.836 -19.013 1.00 95.81 94 THR A C 1
ATOM 740 O O . THR A 1 94 ? -10.635 -8.728 -18.367 1.00 95.81 94 THR A O 1
ATOM 743 N N . LYS A 1 95 ? -8.391 -8.856 -18.432 1.00 96.75 95 LYS A N 1
ATOM 744 C CA . LYS A 1 95 ? -8.162 -8.791 -16.989 1.00 96.75 95 LYS A CA 1
ATOM 745 C C . LYS A 1 95 ? -7.361 -7.553 -16.617 1.00 96.75 95 LYS A C 1
ATOM 747 O O . LYS A 1 95 ? -6.438 -7.151 -17.330 1.00 96.75 95 LYS A O 1
ATOM 752 N N . ALA A 1 96 ? -7.656 -7.002 -15.441 1.00 96.81 96 ALA A N 1
ATOM 753 C CA . ALA A 1 96 ? -6.866 -5.917 -14.877 1.00 96.81 96 ALA A CA 1
ATOM 754 C C . ALA A 1 96 ? -5.395 -6.334 -14.726 1.00 96.81 96 ALA A C 1
ATOM 756 O O . ALA A 1 96 ? -5.079 -7.505 -14.491 1.00 96.81 96 ALA A O 1
ATOM 757 N N . THR A 1 97 ? -4.486 -5.368 -14.849 1.00 98.25 97 THR A N 1
ATOM 758 C CA . THR A 1 97 ? -3.041 -5.613 -14.786 1.00 98.25 97 THR A CA 1
ATOM 759 C C . THR A 1 97 ? -2.418 -4.830 -13.639 1.00 98.25 97 THR A C 1
ATOM 761 O O . THR A 1 97 ? -2.457 -3.600 -13.611 1.00 98.25 97 THR A O 1
ATOM 764 N N . LYS A 1 98 ? -1.827 -5.546 -12.680 1.00 97.88 98 LYS A N 1
ATOM 765 C CA . LYS A 1 98 ? -1.099 -4.969 -11.546 1.00 97.88 98 LYS A CA 1
ATOM 766 C C . LYS A 1 98 ? 0.400 -5.032 -11.837 1.00 97.88 98 LYS A C 1
ATOM 768 O O . LYS A 1 98 ? 0.916 -6.101 -12.151 1.00 97.88 98 LYS A O 1
ATOM 773 N N . ILE A 1 99 ? 1.102 -3.908 -11.749 1.00 98.44 99 ILE A N 1
ATOM 774 C CA . ILE A 1 99 ? 2.543 -3.809 -12.016 1.00 98.44 99 ILE A CA 1
ATOM 775 C C . ILE A 1 99 ? 3.242 -3.494 -10.699 1.00 98.44 99 ILE A C 1
ATOM 777 O O . ILE A 1 99 ? 3.020 -2.435 -10.121 1.00 98.44 99 ILE A O 1
ATOM 781 N N . LEU A 1 100 ? 4.063 -4.422 -10.222 1.00 97.62 100 LEU A N 1
ATOM 782 C CA . LEU A 1 100 ? 4.763 -4.339 -8.946 1.00 97.62 100 LEU A CA 1
ATOM 783 C C . LEU A 1 100 ? 6.212 -3.897 -9.184 1.00 97.62 100 LEU A C 1
ATOM 785 O O . LEU A 1 100 ? 6.908 -4.494 -10.011 1.00 97.62 100 LEU A O 1
ATOM 789 N N . VAL A 1 101 ? 6.657 -2.841 -8.497 1.00 97.75 101 VAL A N 1
ATOM 790 C CA . VAL A 1 101 ? 7.942 -2.175 -8.772 1.00 97.75 101 VAL A CA 1
ATOM 791 C C . VAL A 1 101 ? 8.759 -1.970 -7.497 1.00 97.75 101 VAL A C 1
ATOM 793 O O . VAL A 1 101 ? 8.368 -1.213 -6.603 1.00 97.75 101 VAL A O 1
ATOM 796 N N . HIS A 1 102 ? 9.933 -2.601 -7.448 1.00 96.50 102 HIS A N 1
ATOM 797 C CA . HIS A 1 102 ? 10.824 -2.527 -6.293 1.00 96.50 102 HIS A CA 1
ATOM 798 C C . HIS A 1 102 ? 11.670 -1.259 -6.211 1.00 96.50 102 HIS A C 1
ATOM 800 O O . HIS A 1 102 ? 11.708 -0.455 -7.140 1.00 96.50 102 HIS A O 1
ATOM 806 N N . GLY A 1 103 ? 12.306 -1.060 -5.054 1.00 93.94 103 GLY A N 1
ATOM 807 C CA . GLY A 1 103 ? 13.062 0.146 -4.714 1.00 93.94 103 GLY A CA 1
ATOM 808 C C . GLY A 1 103 ? 14.578 -0.021 -4.788 1.00 93.94 103 GLY A C 1
ATOM 809 O O . GLY A 1 103 ? 15.084 -0.943 -5.422 1.00 93.94 103 GLY A O 1
ATOM 810 N N . PHE A 1 104 ? 15.293 0.893 -4.129 1.00 94.81 104 PHE A N 1
ATOM 811 C CA . PHE A 1 104 ? 16.755 0.909 -4.004 1.00 94.81 104 PHE A CA 1
ATOM 812 C C . PHE A 1 104 ? 17.264 -0.319 -3.231 1.00 94.81 104 PHE A C 1
ATOM 814 O O . PHE A 1 104 ? 16.700 -0.641 -2.188 1.00 94.81 104 PHE A O 1
ATOM 821 N N . LEU A 1 105 ? 18.314 -0.979 -3.737 1.00 95.44 105 LEU A N 1
ATOM 822 C CA . LEU A 1 105 ? 18.922 -2.212 -3.190 1.00 95.44 105 LEU A CA 1
ATOM 823 C C . LEU A 1 105 ? 17.981 -3.420 -3.030 1.00 95.44 105 LEU A C 1
ATOM 825 O O . LEU A 1 105 ? 18.379 -4.440 -2.472 1.00 95.44 105 LEU A O 1
ATOM 829 N N . ASP A 1 106 ? 16.749 -3.320 -3.517 1.00 94.75 106 ASP A N 1
ATOM 830 C CA . ASP A 1 106 ? 15.749 -4.378 -3.432 1.00 94.75 106 ASP A CA 1
ATOM 831 C C . ASP A 1 106 ? 15.737 -5.231 -4.709 1.00 94.75 106 ASP A C 1
ATOM 833 O O . ASP A 1 106 ? 16.268 -4.837 -5.747 1.00 94.75 106 ASP A O 1
ATOM 837 N N . THR A 1 107 ? 15.124 -6.405 -4.656 1.00 95.88 107 THR A N 1
ATOM 838 C CA . THR A 1 107 ? 14.953 -7.274 -5.824 1.00 95.88 107 THR A CA 1
ATOM 839 C C . THR A 1 107 ? 13.604 -7.970 -5.752 1.00 95.88 107 THR A C 1
ATOM 841 O O . THR A 1 107 ? 13.039 -8.145 -4.675 1.00 95.88 107 THR A O 1
ATOM 844 N N . ILE A 1 108 ? 13.122 -8.476 -6.883 1.00 94.38 108 ILE A N 1
ATOM 845 C CA . ILE A 1 108 ? 11.896 -9.288 -6.928 1.00 94.38 108 ILE A CA 1
ATOM 846 C C . ILE A 1 108 ? 11.982 -10.610 -6.139 1.00 94.38 108 ILE A C 1
ATOM 848 O O . ILE A 1 108 ? 10.963 -11.271 -5.962 1.00 94.38 108 ILE A O 1
ATOM 852 N N . ASN A 1 109 ? 13.178 -11.008 -5.686 1.00 92.94 109 ASN A N 1
ATOM 853 C CA . ASN A 1 109 ? 13.393 -12.216 -4.886 1.00 92.94 109 ASN A CA 1
ATOM 854 C C . ASN A 1 109 ? 13.230 -11.969 -3.380 1.00 92.94 109 ASN A C 1
ATOM 856 O O . ASN A 1 109 ? 13.202 -12.931 -2.613 1.00 92.94 109 ASN A O 1
ATOM 860 N N . SER A 1 110 ? 13.127 -10.710 -2.943 1.00 91.00 110 SER A N 1
ATOM 861 C CA . SER A 1 110 ? 12.765 -10.393 -1.561 1.00 91.00 110 SER A CA 1
ATOM 862 C C . SER A 1 110 ? 11.390 -10.987 -1.257 1.00 91.00 110 SER A C 1
ATOM 864 O O . SER A 1 110 ? 10.471 -10.845 -2.063 1.00 91.00 110 SER A O 1
ATOM 866 N N . THR A 1 111 ? 11.247 -11.651 -0.106 1.00 87.06 111 THR A N 1
ATOM 867 C CA . THR A 1 111 ? 10.100 -12.527 0.227 1.00 87.06 111 THR A CA 1
ATOM 868 C C . THR A 1 111 ? 8.733 -11.877 0.012 1.00 87.06 111 THR A C 1
ATOM 870 O O . THR A 1 111 ? 7.795 -12.517 -0.459 1.00 87.06 111 THR A O 1
ATOM 873 N N . TRP A 1 112 ? 8.647 -10.577 0.268 1.00 85.19 112 TRP A N 1
ATOM 874 C CA . TRP A 1 112 ? 7.409 -9.819 0.219 1.00 85.19 112 TRP A CA 1
ATOM 875 C C . TRP A 1 112 ? 6.878 -9.556 -1.207 1.00 85.19 112 TRP A C 1
ATOM 877 O O . TRP A 1 112 ? 5.672 -9.379 -1.370 1.00 85.19 112 TRP A O 1
ATOM 887 N N . TRP A 1 113 ? 7.707 -9.591 -2.264 1.00 93.06 113 TRP A N 1
ATOM 888 C CA . TRP A 1 113 ? 7.225 -9.434 -3.650 1.00 93.06 113 TRP A CA 1
ATOM 889 C C . TRP A 1 113 ? 6.462 -10.666 -4.157 1.00 93.06 113 TRP A C 1
ATOM 891 O O . TRP A 1 113 ? 5.346 -10.500 -4.663 1.00 93.06 113 TRP A O 1
ATOM 901 N N . PRO A 1 114 ? 6.984 -11.905 -4.018 1.00 93.12 114 PRO A N 1
ATOM 902 C CA . PRO A 1 114 ? 6.210 -13.113 -4.281 1.00 93.12 114 PRO A CA 1
ATOM 903 C C . PRO A 1 114 ? 4.940 -13.211 -3.432 1.00 93.12 114 PRO A C 1
ATOM 905 O O . PRO A 1 114 ? 3.900 -13.596 -3.969 1.00 93.12 114 PRO A O 1
ATOM 908 N N . GLU A 1 115 ? 5.005 -12.844 -2.149 1.00 92.06 115 GLU A N 1
ATOM 909 C CA . GLU A 1 115 ? 3.846 -12.819 -1.246 1.00 92.06 115 GLU A CA 1
ATOM 910 C C . GLU A 1 115 ? 2.785 -11.818 -1.721 1.00 92.06 115 GLU A C 1
ATOM 912 O O . GLU A 1 115 ? 1.627 -12.192 -1.898 1.00 92.06 115 GLU A O 1
ATOM 917 N N . MET A 1 116 ? 3.178 -10.580 -2.037 1.00 91.56 116 MET A N 1
ATOM 918 C CA . MET A 1 116 ? 2.274 -9.556 -2.565 1.00 91.56 116 MET A CA 1
ATOM 919 C C . MET A 1 116 ? 1.648 -9.987 -3.895 1.00 91.56 116 MET A C 1
ATOM 921 O O . MET A 1 116 ? 0.437 -9.872 -4.080 1.00 91.56 116 MET A O 1
ATOM 925 N N . LYS A 1 117 ? 2.447 -10.535 -4.816 1.00 94.81 117 LYS A N 1
ATOM 926 C CA . LYS A 1 117 ? 1.953 -11.092 -6.083 1.00 94.81 117 LYS A CA 1
ATOM 927 C C . LYS A 1 117 ? 0.927 -12.205 -5.841 1.00 94.81 117 LYS A C 1
ATOM 929 O O . LYS A 1 117 ? -0.106 -12.213 -6.506 1.00 94.81 117 LYS A O 1
ATOM 934 N N . ASN A 1 118 ? 1.179 -13.125 -4.907 1.00 94.06 118 ASN A N 1
ATOM 935 C CA . ASN A 1 118 ? 0.220 -14.179 -4.558 1.00 94.06 118 ASN A CA 1
ATOM 936 C C . ASN A 1 118 ? -1.077 -13.583 -3.999 1.00 94.06 118 ASN A C 1
ATOM 938 O O . ASN A 1 118 ? -2.147 -13.937 -4.484 1.00 94.06 118 ASN A O 1
ATOM 942 N N . ALA A 1 119 ? -0.981 -12.620 -3.079 1.00 92.12 119 ALA A N 1
ATOM 943 C CA . ALA A 1 119 ? -2.142 -11.955 -2.496 1.00 92.12 119 ALA A CA 1
ATOM 944 C C . ALA A 1 119 ? -3.028 -11.279 -3.562 1.00 92.12 119 ALA A C 1
ATOM 946 O O . ALA A 1 119 ? -4.249 -11.409 -3.515 1.00 92.12 119 ALA A O 1
ATOM 947 N N . PHE A 1 120 ? -2.437 -10.626 -4.573 1.00 93.81 120 PHE A N 1
ATOM 948 C CA . PHE A 1 120 ? -3.195 -10.073 -5.705 1.00 93.81 120 PHE A CA 1
ATOM 949 C C . PHE A 1 120 ? -3.933 -11.151 -6.509 1.00 93.81 120 PHE A C 1
ATOM 951 O O . PHE A 1 120 ? -5.109 -10.984 -6.822 1.00 93.81 120 PHE A O 1
ATOM 958 N N . LEU A 1 121 ? -3.254 -12.253 -6.842 1.00 94.88 121 LEU A N 1
ATOM 959 C CA . LEU A 1 121 ? -3.827 -13.343 -7.643 1.00 94.88 121 LEU A CA 1
ATOM 960 C C . LEU A 1 12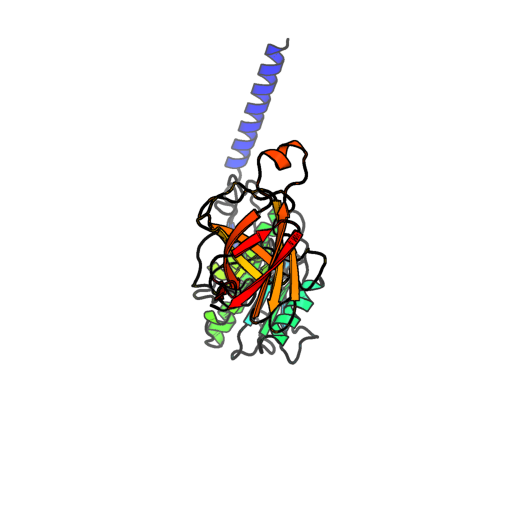1 ? -4.908 -14.139 -6.890 1.00 94.88 121 LEU A C 1
ATOM 962 O O . LEU A 1 121 ? -5.812 -14.708 -7.515 1.00 94.88 121 LEU A O 1
ATOM 966 N N . GLU A 1 122 ? -4.808 -14.191 -5.562 1.00 92.38 122 GLU A N 1
ATOM 967 C CA . GLU A 1 122 ? -5.804 -14.780 -4.665 1.00 92.38 122 GLU A CA 1
ATOM 968 C C . GLU A 1 122 ? -7.036 -13.878 -4.536 1.00 92.38 122 GLU A C 1
ATOM 970 O O . GLU A 1 122 ? -8.159 -14.364 -4.666 1.00 92.38 122 GLU A O 1
ATOM 975 N N . ALA A 1 123 ? -6.837 -12.566 -4.372 1.00 87.94 123 ALA A N 1
ATOM 976 C CA . ALA A 1 123 ? -7.925 -11.600 -4.234 1.00 87.94 123 ALA A CA 1
ATOM 977 C C . ALA A 1 123 ? -8.708 -11.361 -5.540 1.00 87.94 123 ALA A C 1
ATOM 979 O O . ALA A 1 123 ? -9.919 -11.150 -5.503 1.00 87.94 123 ALA A O 1
ATOM 980 N N . GLU A 1 124 ? -8.045 -11.396 -6.701 1.00 90.88 124 GLU A N 1
ATOM 981 C CA . GLU A 1 124 ? -8.631 -11.023 -7.996 1.00 90.88 124 GLU A CA 1
ATOM 982 C C . GLU A 1 124 ? -8.068 -11.894 -9.130 1.00 90.88 124 GLU A C 1
ATOM 984 O O . GLU A 1 124 ? -6.884 -12.236 -9.139 1.00 90.88 124 GLU A O 1
ATOM 989 N N . ASP A 1 125 ? -8.898 -12.269 -10.111 1.00 95.38 125 ASP A N 1
ATOM 990 C CA . ASP A 1 125 ? -8.403 -12.944 -11.319 1.00 95.38 125 ASP A CA 1
ATOM 991 C C . ASP A 1 125 ? -7.779 -11.905 -12.259 1.00 95.38 125 ASP A C 1
ATOM 993 O O . ASP A 1 125 ? -8.435 -11.373 -13.153 1.00 95.38 125 ASP A O 1
ATOM 997 N N . CYS A 1 126 ? -6.515 -11.572 -12.004 1.00 97.00 126 CYS A N 1
ATOM 998 C CA . CYS A 1 126 ? -5.789 -10.497 -12.673 1.00 97.00 126 CYS A CA 1
ATOM 999 C C . CYS A 1 126 ? -4.448 -10.962 -13.265 1.00 97.00 126 CYS A C 1
ATOM 1001 O O . CYS A 1 126 ? -3.962 -12.067 -13.002 1.00 97.00 126 CYS A O 1
ATOM 1003 N N . ASN A 1 127 ? -3.839 -10.094 -14.074 1.00 98.31 127 ASN A N 1
ATOM 1004 C CA . ASN A 1 127 ? -2.434 -10.204 -14.454 1.00 98.31 127 ASN A CA 1
ATOM 1005 C C . ASN A 1 127 ? -1.576 -9.485 -13.405 1.00 98.31 127 ASN A C 1
ATOM 1007 O O . ASN A 1 127 ? -1.876 -8.345 -13.047 1.00 98.31 127 ASN A O 1
ATOM 1011 N N . VAL A 1 128 ? -0.474 -10.095 -12.971 1.00 98.31 128 VAL A N 1
ATOM 1012 C CA . VAL A 1 128 ? 0.525 -9.436 -12.118 1.00 98.31 128 VAL A CA 1
ATOM 1013 C C . VAL A 1 128 ? 1.873 -9.433 -12.827 1.00 98.31 128 VAL A C 1
ATOM 1015 O O . VAL A 1 128 ? 2.358 -10.481 -13.237 1.00 98.31 128 VAL A O 1
ATOM 1018 N N . ILE A 1 129 ? 2.493 -8.266 -12.970 1.00 98.50 129 ILE A N 1
ATOM 1019 C CA . ILE A 1 129 ? 3.810 -8.096 -13.587 1.00 98.50 129 ILE A CA 1
ATOM 1020 C C . ILE A 1 129 ? 4.788 -7.633 -12.509 1.00 98.50 129 ILE A C 1
ATOM 1022 O O . ILE A 1 129 ? 4.661 -6.520 -12.003 1.00 98.50 129 ILE A O 1
ATOM 1026 N N . LEU A 1 130 ? 5.777 -8.461 -12.170 1.00 98.06 130 LEU A N 1
ATOM 1027 C CA . LEU A 1 130 ? 6.920 -8.026 -11.364 1.00 98.06 130 LEU A CA 1
ATOM 1028 C C . LEU A 1 130 ? 7.937 -7.323 -12.268 1.00 98.06 130 LEU A C 1
ATOM 1030 O O . LEU A 1 130 ? 8.353 -7.887 -13.283 1.00 98.06 130 LEU A O 1
ATOM 1034 N N . THR A 1 131 ? 8.337 -6.110 -11.891 1.00 98.25 131 THR A N 1
ATOM 1035 C CA . THR A 1 131 ? 9.352 -5.316 -12.594 1.00 98.25 131 THR A CA 1
ATOM 1036 C C . THR A 1 131 ? 10.678 -5.422 -11.857 1.00 98.25 131 THR A C 1
ATOM 1038 O O . THR A 1 131 ? 10.826 -4.864 -10.771 1.00 98.25 131 THR A O 1
ATOM 1041 N N . ASP A 1 132 ? 11.633 -6.133 -12.447 1.00 97.94 132 ASP A N 1
ATOM 1042 C CA . ASP A 1 132 ? 12.978 -6.301 -11.912 1.00 97.94 132 ASP A CA 1
ATOM 1043 C C . ASP A 1 132 ? 13.962 -5.375 -12.624 1.00 97.94 132 ASP A C 1
ATOM 1045 O O . ASP A 1 132 ? 14.224 -5.515 -13.817 1.00 97.94 132 ASP A O 1
ATOM 1049 N N . TRP A 1 133 ? 14.512 -4.437 -11.866 1.00 97.94 133 TRP A N 1
ATOM 1050 C CA . TRP A 1 133 ? 15.542 -3.493 -12.290 1.00 97.94 133 TRP A CA 1
ATOM 1051 C C . TRP A 1 133 ? 16.714 -3.488 -11.293 1.00 97.94 133 TRP A C 1
ATOM 1053 O O . TRP A 1 133 ? 17.438 -2.501 -11.146 1.00 97.94 133 TRP A O 1
ATOM 1063 N N . SER A 1 134 ? 16.917 -4.612 -10.589 1.00 97.38 134 SER A N 1
ATOM 1064 C CA . SER A 1 134 ? 17.966 -4.805 -9.571 1.00 97.38 134 SER A CA 1
ATOM 1065 C C . SER A 1 134 ? 19.395 -4.586 -10.085 1.00 97.38 134 SER A C 1
ATOM 1067 O O . SER A 1 134 ? 20.322 -4.331 -9.319 1.00 97.38 134 SER A O 1
ATOM 1069 N N . ARG A 1 135 ? 19.586 -4.616 -11.405 1.00 96.69 135 ARG A N 1
ATOM 1070 C CA . ARG A 1 135 ? 20.858 -4.309 -12.069 1.00 96.69 135 ARG A CA 1
ATOM 1071 C C . ARG A 1 135 ? 21.190 -2.820 -12.137 1.00 96.69 135 ARG A C 1
ATOM 1073 O O . ARG A 1 135 ? 22.272 -2.476 -12.589 1.00 96.69 135 ARG A O 1
ATOM 1080 N N . ALA A 1 136 ? 20.284 -1.943 -11.718 1.00 96.19 136 ALA A N 1
ATOM 1081 C CA . ALA A 1 136 ? 20.443 -0.498 -11.863 1.00 96.19 136 ALA A CA 1
ATOM 1082 C C . ALA A 1 136 ? 19.987 0.301 -10.637 1.00 96.19 136 ALA A C 1
ATOM 1084 O O . ALA A 1 136 ? 19.972 1.534 -10.676 1.00 96.19 136 ALA A O 1
ATOM 1085 N N . ASN A 1 137 ? 19.606 -0.389 -9.559 1.00 96.06 137 ASN A N 1
ATOM 1086 C CA . ASN A 1 137 ? 19.041 0.197 -8.346 1.00 96.06 137 ASN A CA 1
ATOM 1087 C C . ASN A 1 137 ? 20.030 0.257 -7.170 1.00 96.06 137 ASN A C 1
ATOM 1089 O O . ASN A 1 137 ? 19.597 0.390 -6.024 1.00 96.06 137 ASN A O 1
ATOM 1093 N N . TYR A 1 138 ? 21.330 0.116 -7.431 1.00 93.25 138 TYR A N 1
ATOM 1094 C CA . TYR A 1 138 ? 22.379 0.052 -6.413 1.00 93.25 138 TYR A CA 1
ATOM 1095 C C . TYR A 1 138 ? 23.216 1.341 -6.348 1.00 93.25 138 TYR A C 1
ATOM 1097 O O . TYR A 1 138 ? 22.896 2.353 -6.972 1.00 93.25 138 TYR A O 1
ATOM 1105 N N . PHE A 1 139 ? 24.266 1.337 -5.521 1.00 90.19 139 PHE A N 1
ATOM 1106 C CA . PHE A 1 139 ? 25.116 2.506 -5.295 1.00 90.19 139 PHE A CA 1
ATOM 1107 C C . PHE A 1 139 ? 25.813 3.029 -6.568 1.00 90.19 139 PHE A C 1
ATOM 1109 O O . PHE A 1 139 ? 26.330 2.241 -7.356 1.00 90.19 139 PHE A O 1
ATOM 1116 N N . PRO A 1 140 ? 25.938 4.361 -6.722 1.00 92.75 140 PRO A N 1
ATOM 1117 C CA . PRO A 1 140 ? 25.480 5.403 -5.799 1.00 92.75 140 PRO A CA 1
ATOM 1118 C C . PRO A 1 140 ? 23.979 5.716 -5.947 1.00 92.75 140 PRO A C 1
ATOM 1120 O O . PRO A 1 140 ? 23.418 5.650 -7.037 1.00 92.75 140 PRO A O 1
ATOM 1123 N N . TYR A 1 141 ? 23.329 6.144 -4.858 1.00 87.38 141 TYR A N 1
ATOM 1124 C CA . TYR A 1 141 ? 21.886 6.453 -4.841 1.00 87.38 141 TYR A CA 1
ATOM 1125 C C . TYR A 1 141 ? 21.463 7.499 -5.891 1.00 87.38 141 TYR A C 1
ATOM 1127 O O . TYR A 1 141 ? 20.383 7.417 -6.479 1.00 87.38 141 TYR A O 1
ATOM 1135 N N . THR A 1 142 ? 22.336 8.469 -6.173 1.00 88.00 142 THR A N 1
ATOM 1136 C CA . THR A 1 142 ? 22.128 9.480 -7.222 1.00 88.00 142 THR A CA 1
ATOM 1137 C C . THR A 1 142 ? 22.011 8.852 -8.609 1.00 88.00 142 THR A C 1
ATOM 1139 O O . THR A 1 142 ? 21.209 9.316 -9.418 1.00 88.00 142 THR A O 1
ATOM 1142 N N . LYS A 1 143 ? 22.749 7.766 -8.871 1.00 94.00 143 LYS A N 1
ATOM 1143 C CA . LYS A 1 143 ? 22.677 7.023 -10.130 1.00 94.00 143 LYS A CA 1
ATOM 1144 C C . LYS A 1 143 ? 21.409 6.181 -10.204 1.00 94.00 143 LYS A C 1
ATOM 1146 O O . LYS A 1 143 ? 20.692 6.281 -11.193 1.00 94.00 143 LYS A O 1
ATOM 1151 N N . ALA A 1 144 ? 21.063 5.464 -9.134 1.00 94.06 144 ALA A N 1
ATOM 1152 C CA . ALA A 1 144 ? 19.796 4.732 -9.056 1.00 94.06 144 ALA A CA 1
ATOM 1153 C C . ALA A 1 144 ? 18.582 5.656 -9.282 1.00 94.06 144 ALA A C 1
ATOM 1155 O O . ALA A 1 144 ? 17.657 5.318 -10.018 1.00 94.06 144 ALA A O 1
ATOM 1156 N N . THR A 1 145 ? 18.610 6.867 -8.714 1.00 91.44 145 THR A N 1
ATOM 1157 C CA . THR A 1 145 ? 17.559 7.882 -8.908 1.00 91.44 145 THR A CA 1
ATOM 1158 C C . THR A 1 145 ? 17.489 8.393 -10.351 1.00 91.44 145 THR A C 1
ATOM 1160 O O . THR A 1 145 ? 16.403 8.713 -10.839 1.00 91.44 145 THR A O 1
ATOM 1163 N N . ALA A 1 146 ? 18.624 8.478 -11.050 1.00 93.62 146 ALA A N 1
ATOM 1164 C CA . ALA A 1 146 ? 18.646 8.798 -12.473 1.00 93.62 146 ALA A CA 1
ATOM 1165 C C . ALA A 1 146 ? 18.051 7.649 -13.303 1.00 93.62 146 ALA A C 1
ATOM 1167 O O . ALA A 1 146 ? 17.127 7.887 -14.080 1.00 93.62 146 ALA A O 1
ATOM 1168 N N . ASN A 1 147 ? 18.505 6.414 -13.064 1.00 97.69 147 ASN A N 1
ATOM 1169 C CA . ASN A 1 147 ? 18.053 5.198 -13.749 1.00 97.69 147 ASN A CA 1
ATOM 1170 C C . ASN A 1 147 ? 16.547 4.953 -13.581 1.00 97.69 147 ASN A C 1
ATOM 1172 O O . ASN A 1 147 ? 15.890 4.516 -14.524 1.00 97.69 147 ASN A O 1
ATOM 1176 N N . ALA A 1 148 ? 15.965 5.340 -12.440 1.00 95.56 148 ALA A N 1
ATOM 1177 C CA . ALA A 1 148 ? 14.522 5.278 -12.206 1.00 95.56 148 ALA A CA 1
ATOM 1178 C C . ALA A 1 148 ? 13.685 5.981 -13.299 1.00 95.56 148 ALA A C 1
ATOM 1180 O O . ALA A 1 148 ? 12.560 5.561 -13.573 1.00 95.56 148 ALA A O 1
ATOM 1181 N N . GLN A 1 149 ? 14.225 7.019 -13.954 1.00 95.19 149 GLN A N 1
ATOM 1182 C CA . GLN A 1 149 ? 13.550 7.692 -15.070 1.00 95.19 149 GLN A CA 1
ATOM 1183 C C . GLN A 1 149 ? 13.395 6.776 -16.290 1.00 95.19 149 GLN A C 1
ATOM 1185 O O . GLN A 1 149 ? 12.332 6.774 -16.913 1.00 95.19 149 GLN A O 1
ATOM 1190 N N . VAL A 1 150 ? 14.430 5.994 -16.613 1.00 97.81 150 VAL A N 1
ATOM 1191 C CA . VAL A 1 150 ? 14.412 5.043 -17.734 1.00 97.81 150 VAL A CA 1
ATOM 1192 C C . VAL A 1 150 ? 13.542 3.837 -17.403 1.00 97.81 150 VAL A C 1
ATOM 1194 O O . VAL A 1 150 ? 12.726 3.458 -18.232 1.00 97.81 150 VAL A O 1
ATOM 1197 N N . VAL A 1 151 ? 13.597 3.309 -16.175 1.00 98.25 151 VAL A N 1
ATOM 1198 C CA . VAL A 1 151 ? 12.700 2.213 -15.750 1.00 98.25 151 VAL A CA 1
ATOM 1199 C C . VAL A 1 151 ? 11.226 2.642 -15.830 1.00 98.25 151 VAL A C 1
ATOM 1201 O O . VAL A 1 151 ? 10.364 1.881 -16.271 1.00 98.25 151 VAL A O 1
ATOM 1204 N N . GLY A 1 152 ? 10.913 3.890 -15.464 1.00 97.62 152 GLY A N 1
ATOM 1205 C CA . GLY A 1 152 ? 9.564 4.437 -15.629 1.00 97.62 152 GLY A CA 1
ATOM 1206 C C . GLY A 1 152 ? 9.140 4.518 -17.099 1.00 97.62 152 GLY A C 1
ATOM 1207 O O . GLY A 1 152 ? 7.996 4.214 -17.438 1.00 97.62 152 GLY A O 1
ATOM 1208 N N . ALA A 1 153 ? 10.069 4.880 -17.987 1.00 97.56 153 ALA A N 1
ATOM 1209 C CA . ALA A 1 153 ? 9.843 4.853 -19.427 1.00 97.56 153 ALA A CA 1
ATOM 1210 C C . ALA A 1 153 ? 9.690 3.417 -19.974 1.00 97.56 153 ALA A C 1
ATOM 1212 O O . ALA A 1 153 ? 8.806 3.198 -20.798 1.00 97.56 153 ALA A O 1
ATOM 1213 N N . ASP A 1 154 ? 10.436 2.428 -19.466 1.00 97.50 154 ASP A N 1
ATOM 1214 C CA . ASP A 1 154 ? 10.275 1.008 -19.818 1.00 97.50 154 ASP A CA 1
ATOM 1215 C C . ASP A 1 154 ? 8.858 0.498 -19.521 1.00 97.50 154 ASP A C 1
ATOM 1217 O O . ASP A 1 154 ? 8.231 -0.144 -20.368 1.00 97.50 154 ASP A O 1
ATOM 1221 N N . ILE A 1 155 ? 8.336 0.800 -18.325 1.00 98.31 155 ILE A N 1
ATOM 1222 C CA . ILE A 1 155 ? 6.965 0.439 -17.935 1.00 98.31 155 ILE A CA 1
ATOM 1223 C C . ILE A 1 155 ? 5.959 1.129 -18.861 1.00 98.31 155 ILE A C 1
ATOM 1225 O O . ILE A 1 155 ? 5.031 0.487 -19.357 1.00 98.31 155 ILE A O 1
ATOM 1229 N N . ALA A 1 156 ? 6.144 2.425 -19.126 1.00 97.56 156 ALA A N 1
ATOM 1230 C CA . ALA A 1 156 ? 5.253 3.180 -19.999 1.00 97.56 156 ALA A CA 1
ATOM 1231 C C . ALA A 1 156 ? 5.240 2.642 -21.433 1.00 97.56 156 ALA A C 1
ATOM 1233 O O . ALA A 1 156 ? 4.172 2.553 -22.034 1.00 97.56 156 ALA A O 1
ATOM 1234 N N . LEU A 1 157 ? 6.390 2.237 -21.973 1.00 96.75 157 LEU A N 1
ATOM 1235 C CA . LEU A 1 157 ? 6.485 1.610 -23.289 1.00 96.75 157 LEU A CA 1
ATOM 1236 C C . LEU A 1 157 ? 5.728 0.283 -23.341 1.00 96.75 157 LEU A C 1
ATOM 1238 O O . LEU A 1 157 ? 4.942 0.065 -24.265 1.00 96.75 157 LEU A O 1
ATOM 1242 N N . LEU A 1 158 ? 5.901 -0.574 -22.329 1.00 97.62 158 LEU A N 1
ATOM 1243 C CA . LEU A 1 158 ? 5.172 -1.838 -22.228 1.00 97.62 158 LEU A CA 1
ATOM 1244 C C . LEU A 1 158 ? 3.651 -1.614 -22.189 1.00 97.62 158 LEU A C 1
ATOM 1246 O O . LEU A 1 158 ? 2.917 -2.221 -22.971 1.00 97.62 158 LEU A O 1
ATOM 1250 N N . VAL A 1 159 ? 3.180 -0.721 -21.316 1.00 97.88 159 VAL A N 1
ATOM 1251 C CA . VAL A 1 159 ? 1.747 -0.435 -21.138 1.00 97.88 159 VAL A CA 1
ATOM 1252 C C . VAL A 1 159 ? 1.156 0.227 -22.383 1.00 97.88 159 VAL A C 1
ATOM 1254 O O . VAL A 1 159 ? 0.126 -0.217 -22.888 1.00 97.88 159 VAL A O 1
ATOM 1257 N N . ASN A 1 160 ? 1.828 1.230 -22.954 1.00 96.25 160 ASN A N 1
ATOM 1258 C CA . ASN A 1 160 ? 1.369 1.885 -24.180 1.00 96.25 160 ASN A CA 1
ATOM 1259 C C . ASN A 1 160 ? 1.340 0.920 -25.372 1.00 96.25 160 ASN A C 1
ATOM 1261 O O . ASN A 1 160 ? 0.460 1.045 -26.221 1.00 96.25 160 ASN A O 1
ATOM 1265 N N . LYS A 1 161 ? 2.242 -0.069 -25.437 1.00 93.81 161 LYS A N 1
ATOM 1266 C CA . LYS A 1 161 ? 2.152 -1.152 -26.425 1.00 93.81 161 LYS A CA 1
ATOM 1267 C C . LYS A 1 161 ? 0.905 -2.005 -26.206 1.00 93.81 161 LYS A C 1
ATOM 1269 O O . LYS A 1 161 ? 0.198 -2.260 -27.175 1.00 93.81 161 LYS A O 1
ATOM 1274 N N . MET A 1 162 ? 0.612 -2.420 -24.971 1.00 96.19 162 MET A N 1
ATOM 1275 C CA . MET A 1 162 ? -0.602 -3.190 -24.659 1.00 96.19 162 MET A CA 1
ATOM 1276 C C . MET A 1 162 ? -1.868 -2.421 -25.061 1.00 96.19 162 MET A C 1
ATOM 1278 O O . MET A 1 162 ? -2.731 -2.975 -25.742 1.00 96.19 162 MET A O 1
ATOM 1282 N N . ILE A 1 163 ? -1.939 -1.131 -24.719 1.00 96.19 163 ILE A N 1
ATOM 1283 C CA . ILE A 1 163 ? -3.048 -0.238 -25.084 1.00 96.19 163 ILE A CA 1
ATOM 1284 C C . ILE A 1 163 ? -3.179 -0.134 -26.607 1.00 96.19 163 ILE A C 1
ATOM 1286 O O . ILE A 1 163 ? -4.243 -0.414 -27.151 1.00 96.19 163 ILE A O 1
ATOM 1290 N N . LYS A 1 164 ? -2.099 0.219 -27.316 1.00 94.00 164 LYS A N 1
ATOM 1291 C CA . LYS A 1 164 ? -2.129 0.429 -28.773 1.00 94.00 164 LYS A CA 1
ATOM 1292 C C . LYS A 1 164 ? -2.423 -0.853 -29.553 1.00 94.00 164 LYS A C 1
ATOM 1294 O O . LYS A 1 164 ? -3.174 -0.807 -30.520 1.00 94.00 164 LYS A O 1
ATOM 1299 N N . ALA A 1 165 ? -1.838 -1.981 -29.154 1.00 92.56 165 ALA A N 1
ATOM 1300 C CA . ALA A 1 165 ? -1.963 -3.243 -29.881 1.00 92.56 165 ALA A CA 1
ATOM 1301 C C . ALA A 1 165 ? -3.289 -3.972 -29.611 1.00 92.56 165 ALA A C 1
ATOM 1303 O O . ALA A 1 165 ? -3.744 -4.734 -30.462 1.00 92.56 165 ALA A O 1
ATOM 1304 N N . HIS A 1 166 ? -3.906 -3.765 -28.441 1.00 94.19 166 HIS A N 1
ATOM 1305 C CA . HIS A 1 166 ? -5.080 -4.540 -28.022 1.00 94.19 166 HIS A CA 1
ATOM 1306 C C . HIS A 1 166 ? -6.312 -3.708 -27.658 1.00 94.19 166 HIS A C 1
ATOM 1308 O O . HIS A 1 166 ? -7.353 -4.305 -27.385 1.00 94.19 166 HIS A O 1
ATOM 1314 N N . GLY A 1 167 ? -6.223 -2.374 -27.670 1.00 93.06 167 GLY A N 1
ATOM 1315 C CA . GLY A 1 167 ? -7.343 -1.476 -27.376 1.00 93.06 167 GLY A CA 1
ATOM 1316 C C . GLY A 1 167 ? -7.831 -1.543 -25.927 1.00 93.06 167 GLY A C 1
ATOM 1317 O O . GLY A 1 167 ? -8.994 -1.249 -25.669 1.00 93.06 167 GLY A O 1
ATOM 1318 N N . VAL A 1 168 ? -6.977 -1.976 -24.993 1.00 96.06 168 VAL A N 1
ATOM 1319 C CA . VAL A 1 168 ? -7.329 -2.060 -23.566 1.00 96.06 168 VAL A CA 1
ATOM 1320 C C . VAL A 1 168 ? -7.402 -0.678 -22.925 1.00 96.06 168 VAL A C 1
ATOM 1322 O O . VAL A 1 168 ? -6.711 0.252 -23.348 1.00 96.06 168 VAL A O 1
ATOM 1325 N N . ASN A 1 169 ? -8.228 -0.546 -21.887 1.00 96.56 169 ASN A N 1
ATOM 1326 C CA . ASN A 1 169 ? -8.408 0.718 -21.193 1.00 96.56 169 ASN A CA 1
ATOM 1327 C C . ASN A 1 169 ? -7.193 0.999 -20.282 1.00 96.56 169 ASN A C 1
ATOM 1329 O O . ASN A 1 169 ? -6.863 0.165 -19.437 1.00 96.56 169 ASN A O 1
ATOM 1333 N N . PRO A 1 170 ? -6.536 2.170 -20.385 1.00 95.25 170 PRO A N 1
ATOM 1334 C CA . PRO A 1 170 ? -5.466 2.560 -19.462 1.00 95.25 170 PRO A CA 1
ATOM 1335 C C . PRO A 1 170 ? -5.888 2.531 -17.978 1.00 95.25 170 PRO A C 1
ATOM 1337 O O . PRO A 1 170 ? -5.047 2.337 -17.095 1.00 95.25 170 PRO A O 1
ATOM 1340 N N . ALA A 1 171 ? -7.190 2.665 -17.702 1.00 94.81 171 ALA A N 1
ATOM 1341 C CA . ALA A 1 171 ? -7.757 2.574 -16.360 1.00 94.81 171 ALA A CA 1
ATOM 1342 C C . ALA A 1 171 ? -7.639 1.173 -15.721 1.00 94.81 171 ALA A C 1
ATOM 1344 O O . ALA A 1 171 ? -7.696 1.063 -14.498 1.00 94.81 171 ALA A O 1
ATOM 1345 N N . ASP A 1 172 ? -7.415 0.119 -16.515 1.00 95.94 172 ASP A N 1
ATOM 1346 C CA . ASP A 1 172 ? -7.277 -1.264 -16.029 1.00 95.94 172 ASP A CA 1
ATOM 1347 C C . ASP A 1 172 ? -5.869 -1.576 -15.487 1.00 95.94 172 ASP A C 1
ATOM 1349 O O . ASP A 1 172 ? -5.606 -2.676 -14.984 1.00 95.94 172 ASP A O 1
ATOM 1353 N N . PHE A 1 173 ? -4.949 -0.611 -15.575 1.00 97.38 173 PHE A N 1
ATOM 1354 C CA . PHE A 1 173 ? -3.581 -0.728 -15.083 1.00 97.38 173 PHE A CA 1
ATOM 1355 C C . PHE A 1 173 ? -3.418 -0.063 -13.712 1.00 97.38 173 PHE A C 1
ATOM 1357 O O . PHE A 1 173 ? -3.783 1.097 -13.497 1.00 97.38 173 PHE A O 1
ATOM 1364 N N . HIS A 1 174 ? -2.802 -0.795 -12.782 1.00 95.88 174 HIS A N 1
ATOM 1365 C CA . HIS A 1 174 ? -2.463 -0.316 -11.442 1.00 95.88 174 HIS A CA 1
ATOM 1366 C C . HIS A 1 174 ? -0.983 -0.567 -11.155 1.00 95.88 174 HIS A C 1
ATOM 1368 O O . HIS A 1 174 ? -0.549 -1.715 -11.115 1.00 95.88 174 HIS A O 1
ATOM 1374 N N . ILE A 1 175 ? -0.211 0.496 -10.927 1.00 96.50 175 ILE A N 1
ATOM 1375 C CA . ILE A 1 175 ? 1.196 0.386 -10.523 1.00 96.50 175 ILE A CA 1
ATOM 1376 C C . ILE A 1 175 ? 1.294 0.464 -8.996 1.00 96.50 175 ILE A C 1
ATOM 1378 O O . ILE A 1 175 ? 0.813 1.420 -8.391 1.00 96.50 175 ILE A O 1
ATOM 1382 N N . VAL A 1 176 ? 1.926 -0.525 -8.371 1.00 94.31 176 VAL A N 1
ATOM 1383 C CA . VAL A 1 176 ? 2.205 -0.584 -6.930 1.00 94.31 176 VAL A CA 1
ATOM 1384 C C . VAL A 1 176 ? 3.707 -0.600 -6.746 1.00 94.31 176 VAL A C 1
ATOM 1386 O O . VAL A 1 176 ? 4.401 -1.423 -7.344 1.00 94.31 176 VAL A O 1
ATOM 1389 N N . ALA A 1 177 ? 4.223 0.315 -5.940 1.00 93.75 177 ALA A N 1
ATOM 1390 C CA . ALA A 1 177 ? 5.652 0.501 -5.847 1.00 93.75 177 ALA A CA 1
ATOM 1391 C C . ALA A 1 177 ? 6.114 0.968 -4.470 1.00 93.75 177 ALA A C 1
ATOM 1393 O O . ALA A 1 177 ? 5.416 1.707 -3.776 1.00 93.75 177 ALA A O 1
ATOM 1394 N N . HIS A 1 178 ? 7.331 0.569 -4.113 1.00 91.62 178 HIS A N 1
ATOM 1395 C CA . HIS A 1 178 ? 7.922 0.825 -2.803 1.00 91.62 178 HIS A CA 1
ATOM 1396 C C . HIS A 1 178 ? 9.232 1.599 -2.918 1.00 91.62 178 HIS A C 1
ATOM 1398 O O . HIS A 1 178 ? 10.040 1.350 -3.821 1.00 91.62 178 HIS A O 1
ATOM 1404 N N . SER A 1 179 ? 9.470 2.512 -1.968 1.00 92.00 179 SER A N 1
ATOM 1405 C CA . SER A 1 179 ? 10.709 3.290 -1.880 1.00 92.00 179 SER A CA 1
ATOM 1406 C C . SER A 1 179 ? 10.987 4.024 -3.207 1.00 92.00 179 SER A C 1
ATOM 1408 O O . SER A 1 179 ? 10.101 4.688 -3.748 1.00 92.00 179 SER A O 1
ATOM 1410 N N . LEU A 1 180 ? 12.184 3.891 -3.783 1.00 92.50 180 LEU A N 1
ATOM 1411 C CA . LEU A 1 180 ? 12.540 4.492 -5.072 1.00 92.50 180 LEU A CA 1
ATOM 1412 C C . LEU A 1 180 ? 11.645 4.012 -6.235 1.00 92.50 180 LEU A C 1
ATOM 1414 O O . LEU A 1 180 ? 11.452 4.747 -7.204 1.00 92.50 180 LEU A O 1
ATOM 1418 N N . GLY A 1 181 ? 11.019 2.837 -6.113 1.00 93.94 181 GLY A N 1
ATOM 1419 C CA . GLY A 1 181 ? 10.021 2.348 -7.060 1.00 93.94 181 GLY A CA 1
ATOM 1420 C C . GLY A 1 181 ? 8.801 3.270 -7.162 1.00 93.94 181 GLY A C 1
ATOM 1421 O O . GLY A 1 181 ? 8.197 3.369 -8.227 1.00 93.94 181 GLY A O 1
ATOM 1422 N N . ALA A 1 182 ? 8.446 4.010 -6.106 1.00 89.00 182 ALA A N 1
ATOM 1423 C CA . ALA A 1 182 ? 7.355 4.986 -6.168 1.00 89.00 182 ALA A CA 1
ATOM 1424 C C . ALA A 1 182 ? 7.666 6.131 -7.148 1.00 89.00 182 ALA A C 1
ATOM 1426 O O . ALA A 1 182 ? 6.784 6.573 -7.886 1.00 89.00 182 ALA A O 1
ATOM 1427 N N . ALA A 1 183 ? 8.931 6.563 -7.226 1.00 88.31 183 ALA A N 1
ATOM 1428 C CA . ALA A 1 183 ? 9.366 7.522 -8.238 1.00 88.31 183 ALA A CA 1
ATOM 1429 C C . ALA A 1 183 ? 9.308 6.909 -9.647 1.00 88.31 183 ALA A C 1
ATOM 1431 O O . ALA A 1 183 ? 8.823 7.562 -10.568 1.00 88.31 183 ALA A O 1
ATOM 1432 N N . VAL A 1 184 ? 9.723 5.643 -9.805 1.00 97.19 184 VAL A N 1
ATOM 1433 C CA . VAL A 1 184 ? 9.580 4.881 -11.063 1.00 97.19 184 VAL A CA 1
ATOM 1434 C C . VAL A 1 184 ? 8.118 4.854 -11.523 1.00 97.19 184 VAL A C 1
ATOM 1436 O O . VAL A 1 184 ? 7.828 5.180 -12.674 1.00 97.19 184 VAL A O 1
ATOM 1439 N N . ALA A 1 185 ? 7.187 4.541 -10.618 1.00 94.94 185 ALA A N 1
ATOM 1440 C CA . ALA A 1 185 ? 5.756 4.543 -10.900 1.00 94.94 185 ALA A CA 1
ATOM 1441 C C . ALA A 1 185 ? 5.252 5.935 -11.312 1.00 94.94 185 ALA A C 1
ATOM 1443 O O . ALA A 1 185 ? 4.492 6.047 -12.271 1.00 94.94 185 ALA A O 1
ATOM 1444 N N . GLY A 1 186 ? 5.715 7.001 -10.649 1.00 88.31 186 GLY A N 1
ATOM 1445 C CA . GLY A 1 186 ? 5.412 8.383 -11.032 1.00 88.31 186 GLY A CA 1
ATOM 1446 C C . GLY A 1 186 ? 5.907 8.737 -12.440 1.00 88.31 186 GLY A C 1
ATOM 1447 O O . GLY A 1 186 ? 5.157 9.303 -13.237 1.00 88.31 186 GLY A O 1
ATOM 1448 N N . TYR A 1 187 ? 7.139 8.348 -12.786 1.00 95.12 187 TYR A N 1
ATOM 1449 C CA . TYR A 1 187 ? 7.692 8.536 -14.131 1.00 95.12 187 TYR A CA 1
ATOM 1450 C C . TYR A 1 187 ? 6.927 7.747 -15.201 1.00 95.12 187 TYR A C 1
ATOM 1452 O O . TYR A 1 187 ? 6.768 8.250 -16.317 1.00 95.12 187 TYR A O 1
ATOM 1460 N N . ALA A 1 188 ? 6.453 6.542 -14.877 1.00 97.44 188 ALA A N 1
ATOM 1461 C CA . ALA A 1 188 ? 5.605 5.752 -15.764 1.00 97.44 188 ALA A CA 1
ATOM 1462 C C . ALA A 1 188 ? 4.228 6.407 -15.950 1.00 97.44 188 ALA A C 1
ATOM 1464 O O . ALA A 1 188 ? 3.804 6.630 -17.080 1.00 97.44 188 ALA A O 1
ATOM 1465 N N . GLY A 1 189 ? 3.563 6.797 -14.857 1.00 92.06 189 GLY A N 1
ATOM 1466 C CA . GLY A 1 189 ? 2.250 7.445 -14.890 1.00 92.06 189 GLY A CA 1
ATOM 1467 C C . GLY A 1 189 ? 2.231 8.751 -15.674 1.00 92.06 189 GLY A C 1
ATOM 1468 O O . GLY A 1 189 ? 1.292 8.998 -16.420 1.00 92.06 189 GLY A O 1
ATOM 1469 N N . HIS A 1 190 ? 3.301 9.548 -15.596 1.00 92.62 190 HIS A N 1
ATOM 1470 C CA . HIS A 1 190 ? 3.441 10.756 -16.415 1.00 92.62 190 HIS A CA 1
ATOM 1471 C C . HIS A 1 190 ? 3.425 10.471 -17.931 1.00 92.62 190 HIS A C 1
ATOM 1473 O O . HIS A 1 190 ? 3.056 11.337 -18.718 1.00 92.62 190 HIS A O 1
ATOM 1479 N N . ARG A 1 191 ? 3.811 9.258 -18.348 1.00 95.81 191 ARG A N 1
ATOM 1480 C CA . ARG A 1 191 ? 3.903 8.824 -19.752 1.00 95.81 191 ARG A CA 1
ATOM 1481 C C . ARG A 1 191 ? 2.737 7.929 -20.202 1.00 95.81 191 ARG A C 1
ATOM 1483 O O . ARG A 1 191 ? 2.695 7.536 -21.368 1.00 95.81 191 ARG A O 1
ATOM 1490 N N . ILE A 1 192 ? 1.806 7.588 -19.307 1.00 96.94 192 ILE A N 1
ATOM 1491 C CA . ILE A 1 192 ? 0.633 6.750 -19.597 1.00 96.94 192 ILE A CA 1
ATOM 1492 C C . ILE A 1 192 ? -0.623 7.595 -19.377 1.00 96.94 192 ILE A C 1
ATOM 1494 O O . ILE A 1 192 ? -1.079 7.789 -18.250 1.00 96.94 192 ILE A O 1
ATOM 1498 N N . SER A 1 193 ? -1.199 8.099 -20.468 1.00 95.19 193 SER A N 1
ATOM 1499 C CA . SER A 1 193 ? -2.431 8.887 -20.394 1.00 95.19 193 SER A CA 1
ATOM 1500 C C . SER A 1 193 ? -3.603 8.022 -19.922 1.00 95.19 193 SER A C 1
ATOM 1502 O O . SER A 1 193 ? -3.844 6.949 -20.472 1.00 95.19 193 SER A O 1
ATOM 1504 N N . GLY A 1 194 ? -4.334 8.494 -18.909 1.00 91.88 194 GLY A N 1
ATOM 1505 C CA . GLY A 1 194 ? -5.506 7.802 -18.366 1.00 91.88 194 GLY A CA 1
ATOM 1506 C C . GLY A 1 194 ? -5.198 6.611 -17.453 1.00 91.88 194 GLY A C 1
ATOM 1507 O O . GLY A 1 194 ? -6.102 5.819 -17.198 1.00 91.88 194 GLY A O 1
ATOM 1508 N N . LEU A 1 195 ? -3.954 6.463 -16.973 1.00 93.81 195 LEU A N 1
ATOM 1509 C CA . LEU A 1 195 ? -3.576 5.393 -16.043 1.00 93.81 195 LEU A CA 1
ATOM 1510 C C . LEU A 1 195 ? -4.533 5.328 -14.839 1.00 93.81 195 LEU A C 1
ATOM 1512 O O . LEU A 1 195 ? -4.778 6.341 -14.183 1.00 93.81 195 LEU A O 1
ATOM 1516 N N . GLY A 1 196 ? -5.021 4.127 -14.524 1.00 89.31 196 GLY A N 1
ATOM 1517 C CA . GLY A 1 196 ? -6.051 3.927 -13.503 1.00 89.31 196 GLY A CA 1
ATOM 1518 C C . GLY A 1 196 ? -5.615 4.267 -12.081 1.00 89.31 196 GLY A C 1
ATOM 1519 O O . GLY A 1 196 ? -6.307 5.004 -11.377 1.00 89.31 196 GLY A O 1
ATOM 1520 N N . ARG A 1 197 ? -4.481 3.717 -11.623 1.00 89.31 197 ARG A N 1
ATOM 1521 C CA . ARG A 1 197 ? -4.015 3.923 -10.241 1.00 89.31 197 ARG A CA 1
ATOM 1522 C C . ARG A 1 197 ? -2.500 3.793 -10.095 1.00 89.31 197 ARG A C 1
ATOM 1524 O O . ARG A 1 197 ? -1.883 2.911 -10.689 1.00 89.31 197 ARG A O 1
ATOM 1531 N N . ILE A 1 198 ? -1.920 4.616 -9.219 1.00 86.00 198 ILE A N 1
ATOM 1532 C CA . ILE A 1 198 ? -0.578 4.424 -8.653 1.00 86.00 198 ILE A CA 1
ATOM 1533 C C . ILE A 1 198 ? -0.704 4.329 -7.134 1.00 86.00 198 ILE A C 1
ATOM 1535 O O . ILE A 1 198 ? -1.376 5.145 -6.508 1.00 86.00 198 ILE A O 1
ATOM 1539 N N . THR A 1 199 ? -0.027 3.353 -6.541 1.00 85.25 199 THR A N 1
ATOM 1540 C CA . THR A 1 199 ? 0.190 3.254 -5.098 1.00 85.25 199 THR A CA 1
ATOM 1541 C C . THR A 1 199 ? 1.692 3.307 -4.847 1.00 85.25 199 THR A C 1
ATOM 1543 O O . THR A 1 199 ? 2.397 2.362 -5.183 1.00 85.25 199 THR A O 1
ATOM 1546 N N . GLY A 1 200 ? 2.180 4.421 -4.297 1.00 76.31 200 GLY A N 1
ATOM 1547 C CA . GLY A 1 200 ? 3.562 4.575 -3.838 1.00 76.31 200 GLY A CA 1
ATOM 1548 C C . GLY A 1 200 ? 3.617 4.490 -2.315 1.00 76.31 200 GLY A C 1
ATOM 1549 O O . GLY A 1 200 ? 2.932 5.256 -1.642 1.00 76.31 200 GLY A O 1
ATOM 1550 N N . GLU A 1 201 ? 4.380 3.550 -1.768 1.00 69.50 201 GLU A N 1
ATOM 1551 C CA . GLU A 1 201 ? 4.396 3.282 -0.328 1.00 69.50 201 GLU A CA 1
ATOM 1552 C C . GLU A 1 201 ? 5.335 4.229 0.446 1.00 69.50 201 GLU A C 1
ATOM 1554 O O . GLU A 1 201 ? 6.556 4.119 0.357 1.00 69.50 201 GLU A O 1
ATOM 1559 N N . CYS A 1 202 ? 4.735 5.132 1.232 1.00 41.59 202 CYS A N 1
ATOM 1560 C CA . CYS A 1 202 ? 5.256 5.721 2.474 1.00 41.59 202 CYS A CA 1
ATOM 1561 C C . CYS A 1 202 ? 4.068 5.830 3.439 1.00 41.59 202 CYS A C 1
ATOM 1563 O O . CYS A 1 202 ? 3.447 6.884 3.535 1.00 41.59 202 CYS A O 1
ATOM 1565 N N . THR A 1 203 ? 3.742 4.701 4.074 1.00 34.00 203 THR A N 1
ATOM 1566 C CA . THR A 1 203 ? 2.689 4.527 5.088 1.00 34.00 203 THR A CA 1
ATOM 1567 C C . THR A 1 203 ? 1.310 5.131 4.749 1.00 34.00 203 THR A C 1
ATOM 1569 O O . THR A 1 203 ? 1.019 5.586 3.651 1.00 34.00 203 THR A O 1
ATOM 1572 N N . LEU A 1 204 ? 0.346 4.878 5.618 1.00 42.94 204 LEU A N 1
ATOM 1573 C CA . LEU A 1 204 ? -0.788 4.036 5.271 1.00 42.94 204 LEU A CA 1
ATOM 1574 C C . LEU A 1 204 ? -1.919 4.453 6.243 1.00 42.94 204 LEU A C 1
ATOM 1576 O O . LEU A 1 204 ? -1.674 4.329 7.426 1.00 42.94 204 LEU A O 1
ATOM 1580 N N . ASN A 1 205 ? -3.044 5.042 5.780 1.00 41.38 205 ASN A N 1
ATOM 1581 C CA . ASN A 1 205 ? -4.487 4.921 6.174 1.00 41.38 205 ASN A CA 1
ATOM 1582 C C . ASN A 1 205 ? -5.306 6.215 6.026 1.00 41.38 205 ASN A C 1
ATOM 1584 O O . ASN A 1 205 ? -4.791 7.195 5.513 1.00 41.38 205 ASN A O 1
ATOM 1588 N N . ALA A 1 206 ? -6.591 6.154 6.400 1.00 31.48 206 ALA A N 1
ATOM 1589 C CA . ALA A 1 206 ? -7.741 6.892 5.921 1.00 31.48 206 ALA A CA 1
ATOM 1590 C C . ALA A 1 206 ? -8.830 7.077 7.001 1.00 31.48 206 ALA A C 1
ATOM 1592 O O . ALA A 1 206 ? -8.765 6.467 8.063 1.00 31.48 206 ALA A O 1
ATOM 1593 N N . ASN A 1 207 ? -9.842 7.900 6.693 1.00 31.81 207 ASN A N 1
ATOM 1594 C CA . ASN A 1 207 ? -11.148 7.911 7.360 1.00 31.81 207 ASN A CA 1
ATOM 1595 C C . ASN A 1 207 ? -12.280 8.138 6.335 1.00 31.81 207 ASN A C 1
ATOM 1597 O O . ASN A 1 207 ? -12.041 8.675 5.251 1.00 31.81 207 ASN A O 1
ATOM 1601 N N . GLU A 1 208 ? -13.489 7.708 6.719 1.00 43.62 208 GLU A N 1
ATOM 1602 C CA . GLU A 1 208 ? -14.785 7.739 6.007 1.00 43.62 208 GLU A CA 1
ATOM 1603 C C . GLU A 1 208 ? -14.895 6.843 4.759 1.00 43.62 208 GLU A C 1
ATOM 1605 O O . GLU A 1 208 ? -14.836 7.294 3.618 1.00 43.62 208 GLU A O 1
ATOM 1610 N N . GLY A 1 209 ? -15.069 5.531 4.968 1.00 53.78 209 GLY A N 1
ATOM 1611 C CA . GLY A 1 209 ? -15.327 4.565 3.883 1.00 53.78 209 GLY A CA 1
ATOM 1612 C C . GLY A 1 209 ? -14.142 4.376 2.930 1.00 53.78 209 GLY A C 1
ATOM 1613 O O . GLY A 1 209 ? -14.289 3.849 1.827 1.00 53.78 209 GLY A O 1
ATOM 1614 N N . ASN A 1 210 ? -12.972 4.841 3.354 1.00 57.78 210 ASN A N 1
ATOM 1615 C CA . ASN A 1 210 ? -11.720 4.765 2.636 1.00 57.78 210 ASN A CA 1
ATOM 1616 C C . ASN A 1 210 ? -10.870 3.701 3.329 1.00 57.78 210 ASN A C 1
ATOM 1618 O O . ASN A 1 210 ? -10.487 3.871 4.481 1.00 57.78 210 ASN A O 1
ATOM 1622 N N . PHE A 1 211 ? -10.604 2.595 2.641 1.00 65.12 211 PHE A N 1
ATOM 1623 C CA . PHE A 1 211 ? -9.679 1.575 3.120 1.00 65.12 211 PHE A CA 1
ATOM 1624 C C . PHE A 1 211 ? -8.247 1.960 2.765 1.00 65.12 211 PHE A C 1
ATOM 1626 O O . PHE A 1 211 ? -7.980 2.574 1.734 1.00 65.12 211 PHE A O 1
ATOM 1633 N N . MET A 1 212 ? -7.305 1.542 3.589 1.00 67.81 212 MET A N 1
ATOM 1634 C CA . MET A 1 212 ? -5.889 1.591 3.268 1.00 67.81 212 MET A CA 1
ATOM 1635 C C . MET A 1 212 ? -5.465 0.439 2.365 1.00 67.81 212 MET A C 1
ATOM 1637 O O . MET A 1 212 ? -5.936 -0.687 2.511 1.00 67.81 212 MET A O 1
ATOM 1641 N N . GLY A 1 213 ? -4.511 0.699 1.472 1.00 68.88 213 GLY A N 1
ATOM 1642 C CA . GLY A 1 213 ? -3.914 -0.339 0.637 1.00 68.88 213 GLY A CA 1
ATOM 1643 C C . GLY A 1 213 ? -4.807 -0.732 -0.539 1.00 68.88 213 GLY A C 1
ATOM 1644 O O . GLY A 1 213 ? -5.300 0.126 -1.269 1.00 68.88 213 GLY A O 1
ATOM 1645 N N . TYR A 1 214 ? -4.982 -2.035 -0.762 1.00 73.25 214 TYR A N 1
ATOM 1646 C CA . TYR A 1 214 ? -5.580 -2.577 -1.988 1.00 73.25 214 TYR A CA 1
ATOM 1647 C C . TYR A 1 214 ? -6.972 -2.000 -2.315 1.00 73.25 214 TYR A C 1
ATOM 1649 O O . TYR A 1 214 ? -7.234 -1.658 -3.474 1.00 73.25 214 TYR A O 1
ATOM 1657 N N . HIS A 1 215 ? -7.818 -1.797 -1.302 1.00 74.31 215 HIS A N 1
ATOM 1658 C CA . HIS A 1 215 ? -9.187 -1.281 -1.443 1.00 74.31 215 HIS A CA 1
ATOM 1659 C C . HIS A 1 215 ? -9.303 0.254 -1.355 1.00 74.31 215 HIS A C 1
ATOM 1661 O O . HIS A 1 215 ? -10.412 0.782 -1.277 1.00 74.31 215 HIS A O 1
ATOM 1667 N N . ALA A 1 216 ? -8.187 0.991 -1.379 1.00 70.88 216 ALA A N 1
ATOM 1668 C CA . ALA A 1 216 ? -8.221 2.450 -1.336 1.00 70.88 216 ALA A CA 1
ATOM 1669 C C . ALA A 1 216 ? -8.944 3.049 -2.550 1.00 70.88 216 ALA A C 1
ATOM 1671 O O . ALA A 1 216 ? -8.628 2.730 -3.704 1.00 70.88 216 ALA A O 1
ATOM 1672 N N . SER A 1 217 ? -9.893 3.950 -2.275 1.00 61.31 217 SER A N 1
ATOM 1673 C CA . SER A 1 217 ? -10.639 4.684 -3.296 1.00 61.31 217 SER A CA 1
ATOM 1674 C C . SER A 1 217 ? -9.844 5.907 -3.765 1.00 61.31 217 SER A C 1
ATOM 1676 O O . SER A 1 217 ? -9.510 6.758 -2.939 1.00 61.31 217 SER A O 1
ATOM 1678 N N . PRO A 1 218 ? -9.580 6.065 -5.074 1.00 56.69 218 PRO A N 1
ATOM 1679 C CA . PRO A 1 218 ? -8.825 7.209 -5.588 1.00 56.69 218 PRO A CA 1
ATOM 1680 C C . PRO A 1 218 ? -9.573 8.553 -5.483 1.00 56.69 218 PRO A C 1
ATOM 1682 O O . PRO A 1 218 ? -8.948 9.602 -5.613 1.00 56.69 218 PRO A O 1
ATOM 1685 N N . ASN A 1 219 ? -10.892 8.549 -5.233 1.00 54.91 219 ASN A N 1
ATOM 1686 C CA . ASN A 1 219 ? -11.752 9.719 -5.470 1.00 54.91 219 ASN A CA 1
ATOM 1687 C C . ASN A 1 219 ? -12.463 10.298 -4.234 1.00 54.91 219 ASN A C 1
ATOM 1689 O O . ASN A 1 219 ? -13.213 11.259 -4.388 1.00 54.91 219 ASN A O 1
ATOM 1693 N N . LYS A 1 220 ? -12.283 9.741 -3.026 1.00 57.44 220 LYS A N 1
ATOM 1694 C CA . LYS A 1 220 ? -13.129 10.102 -1.867 1.00 57.44 220 LYS A CA 1
ATOM 1695 C C . LYS A 1 220 ? -12.448 10.877 -0.735 1.00 57.44 220 LYS A C 1
ATOM 1697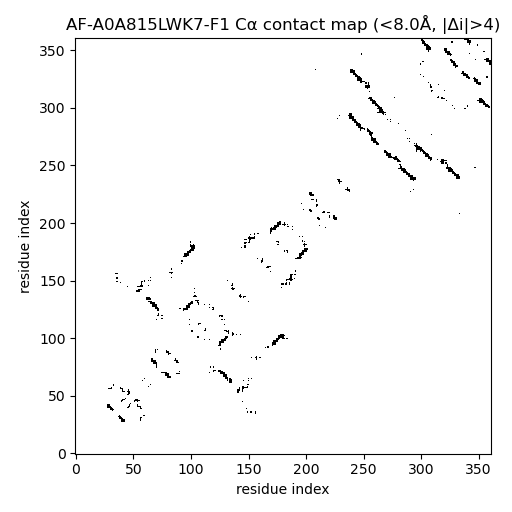 O O . LYS A 1 220 ? -13.159 11.531 0.017 1.00 57.44 220 LYS A O 1
ATOM 1702 N N . ALA A 1 221 ? -11.118 10.901 -0.638 1.00 55.34 221 ALA A N 1
ATOM 1703 C CA . ALA A 1 221 ? -10.430 11.717 0.368 1.00 55.34 221 ALA A CA 1
ATOM 1704 C C . ALA A 1 221 ? -9.152 12.357 -0.182 1.00 55.34 221 ALA A C 1
ATOM 1706 O O . ALA A 1 221 ? -8.295 11.688 -0.754 1.00 55.34 221 ALA A O 1
ATOM 1707 N N . ARG A 1 222 ? -9.019 13.673 0.016 1.00 60.94 222 ARG A N 1
ATOM 1708 C CA . ARG A 1 222 ? -7.792 14.443 -0.226 1.00 60.94 222 ARG A CA 1
ATOM 1709 C C . ARG A 1 222 ? -7.312 15.009 1.107 1.00 60.94 222 ARG A C 1
ATOM 1711 O O . ARG A 1 222 ? -8.112 15.583 1.837 1.00 60.94 222 ARG A O 1
ATOM 1718 N N . GLY A 1 223 ? -6.022 14.879 1.408 1.00 66.31 223 GLY A N 1
ATOM 1719 C CA . GLY A 1 223 ? -5.419 15.402 2.639 1.00 66.31 223 GLY A CA 1
ATOM 1720 C C . GLY A 1 223 ? -4.544 14.380 3.362 1.00 66.31 223 GLY A C 1
ATOM 1721 O O . GLY A 1 223 ? -4.257 13.309 2.831 1.00 66.31 223 GLY A O 1
ATOM 1722 N N . ARG A 1 224 ? -4.095 14.737 4.572 1.00 66.06 224 ARG A N 1
ATOM 1723 C CA . ARG A 1 224 ? -3.384 13.815 5.470 1.00 66.06 224 ARG A CA 1
ATOM 1724 C C . ARG A 1 224 ? -4.396 12.990 6.249 1.00 66.06 224 ARG A C 1
ATOM 1726 O O . ARG A 1 224 ? -5.362 13.537 6.772 1.00 66.06 224 ARG A O 1
ATOM 1733 N N . LEU A 1 225 ? -4.136 11.699 6.348 1.00 66.69 225 LEU A N 1
ATOM 1734 C CA . LEU A 1 225 ? -4.985 10.723 7.010 1.00 66.69 225 LEU A CA 1
ATOM 1735 C C . LEU A 1 225 ? -4.106 9.859 7.933 1.00 66.69 225 LEU A C 1
ATOM 1737 O O . LEU A 1 225 ? -2.916 9.697 7.664 1.00 66.69 225 LEU A O 1
ATOM 1741 N N . TYR A 1 226 ? -4.665 9.354 9.037 1.00 67.19 226 TYR A N 1
ATOM 1742 C CA . TYR A 1 226 ? -3.911 8.677 10.101 1.00 67.19 226 TYR A CA 1
ATOM 1743 C C . TYR A 1 226 ? -4.681 7.458 10.629 1.00 67.19 226 TYR A C 1
ATOM 1745 O O . TYR A 1 226 ? -5.902 7.517 10.742 1.00 67.19 226 TYR A O 1
ATOM 1753 N N . LEU A 1 227 ? -3.969 6.392 11.014 1.00 70.44 227 LEU A N 1
ATOM 1754 C CA . LEU A 1 227 ? -4.498 5.284 11.824 1.00 70.44 227 LEU A CA 1
ATOM 1755 C C . LEU A 1 227 ? -3.458 4.748 12.803 1.00 70.44 227 LEU A C 1
ATOM 1757 O O . LEU A 1 227 ? -2.269 5.033 12.682 1.00 70.44 227 LEU A O 1
ATOM 1761 N N . ASN A 1 228 ? -3.927 3.844 13.662 1.00 73.81 228 ASN A N 1
ATOM 1762 C CA . ASN A 1 228 ? -3.073 2.888 14.359 1.00 73.81 228 ASN A CA 1
ATOM 1763 C C . ASN A 1 228 ? -3.126 1.507 13.683 1.00 73.81 228 ASN A C 1
ATOM 1765 O O . ASN A 1 228 ? -4.159 1.110 13.149 1.00 73.81 228 ASN A O 1
ATOM 1769 N N . THR A 1 229 ? -2.020 0.778 13.720 1.00 75.38 229 THR A N 1
ATOM 1770 C CA . THR A 1 229 ? -1.931 -0.639 13.347 1.00 75.38 229 THR A CA 1
ATOM 1771 C C . THR A 1 229 ? -1.540 -1.448 14.578 1.00 75.38 229 THR A C 1
ATOM 1773 O O . THR A 1 229 ? -1.089 -0.891 15.585 1.00 75.38 229 THR A O 1
ATOM 1776 N N . GLN A 1 230 ? -1.703 -2.769 14.520 1.00 74.25 230 GLN A N 1
ATOM 1777 C CA . GLN A 1 230 ? -1.018 -3.637 15.475 1.00 74.25 230 GLN A CA 1
ATOM 1778 C C . GLN A 1 230 ? 0.501 -3.470 15.317 1.00 74.25 230 GLN A C 1
ATOM 1780 O O . GLN A 1 230 ? 0.989 -3.055 14.263 1.00 74.25 230 GLN A O 1
ATOM 1785 N N . ARG A 1 231 ? 1.257 -3.807 16.366 1.00 71.06 231 ARG A N 1
ATOM 1786 C CA . ARG A 1 231 ? 2.721 -3.807 16.322 1.00 71.06 231 ARG A CA 1
ATOM 1787 C C . ARG A 1 231 ? 3.265 -4.459 15.046 1.00 71.06 231 ARG A C 1
ATOM 1789 O O . ARG A 1 231 ? 2.808 -5.521 14.629 1.00 71.06 231 ARG A O 1
ATOM 1796 N N . VAL A 1 232 ? 4.309 -3.843 14.497 1.00 64.12 232 VAL A N 1
ATOM 1797 C CA . VAL A 1 232 ? 4.954 -4.232 13.231 1.00 64.12 232 VAL A CA 1
ATOM 1798 C C . VAL A 1 232 ? 5.487 -5.669 13.205 1.00 64.12 232 VAL A C 1
ATOM 1800 O O . VAL A 1 232 ? 5.644 -6.245 12.133 1.00 64.12 232 VAL A O 1
ATOM 1803 N N . ASP A 1 233 ? 5.714 -6.282 14.365 1.00 70.94 233 ASP A N 1
ATOM 1804 C CA . ASP A 1 233 ? 6.208 -7.652 14.502 1.00 70.94 233 ASP A CA 1
ATOM 1805 C C . ASP A 1 233 ? 5.106 -8.700 14.730 1.00 70.94 233 ASP A C 1
ATOM 1807 O O . ASP A 1 233 ? 5.411 -9.878 14.911 1.00 70.94 233 ASP A O 1
ATOM 1811 N N . LYS A 1 234 ? 3.824 -8.305 14.728 1.00 71.06 234 LYS A N 1
ATOM 1812 C CA . LYS A 1 234 ? 2.706 -9.216 14.999 1.00 71.06 234 LYS A CA 1
ATOM 1813 C C . LYS A 1 234 ? 1.573 -9.059 13.987 1.00 71.06 234 LYS A C 1
ATOM 1815 O O . LYS A 1 234 ? 0.677 -8.238 14.160 1.00 71.06 234 LYS A O 1
ATOM 1820 N N . ALA A 1 235 ? 1.593 -9.907 12.962 1.00 66.12 235 ALA A N 1
ATOM 1821 C CA . ALA A 1 235 ? 0.474 -10.073 12.041 1.00 66.12 235 ALA A CA 1
ATOM 1822 C C . ALA A 1 235 ? -0.703 -10.841 12.703 1.00 66.12 235 ALA A C 1
ATOM 1824 O O . ALA A 1 235 ? -0.463 -11.666 13.592 1.00 66.12 235 ALA A O 1
ATOM 1825 N N . PRO A 1 236 ? -1.962 -10.622 12.268 1.00 73.56 236 PRO A N 1
ATOM 1826 C CA . PRO A 1 236 ? -2.389 -9.629 11.279 1.00 73.56 236 PRO A CA 1
ATOM 1827 C C . PRO A 1 236 ? -2.323 -8.193 11.828 1.00 73.56 236 PRO A C 1
ATOM 1829 O O . PRO A 1 236 ? -2.557 -7.954 13.009 1.00 73.56 236 PRO A O 1
ATOM 1832 N N . TYR A 1 237 ? -2.005 -7.232 10.953 1.00 74.62 237 TYR A N 1
ATOM 1833 C CA . TYR A 1 237 ? -1.811 -5.826 11.343 1.00 74.62 237 TYR A CA 1
ATOM 1834 C C . TYR A 1 237 ? -3.108 -5.030 11.518 1.00 74.62 237 TYR A C 1
ATOM 1836 O O . TYR A 1 237 ? -3.078 -3.899 12.014 1.00 74.62 237 TYR A O 1
ATOM 1844 N N . CYS A 1 238 ? -4.232 -5.605 11.083 1.00 73.06 238 CYS A N 1
ATOM 1845 C CA . CYS A 1 238 ? -5.545 -4.993 11.182 1.00 73.06 238 CYS A CA 1
ATOM 1846 C C . CYS A 1 238 ? -5.944 -4.786 12.644 1.00 73.06 238 CYS A C 1
ATOM 1848 O O . CYS A 1 238 ? -5.732 -5.645 13.503 1.00 73.06 238 CYS A O 1
ATOM 1850 N N . ILE A 1 239 ? -6.562 -3.642 12.899 1.00 79.69 239 ILE A N 1
ATOM 1851 C CA . ILE A 1 239 ? -7.221 -3.334 14.156 1.00 79.69 239 ILE A CA 1
ATOM 1852 C C . ILE A 1 239 ? -8.563 -2.687 13.837 1.00 79.69 239 ILE A C 1
ATOM 1854 O O . ILE A 1 239 ? -8.706 -2.056 12.794 1.00 79.69 239 ILE A O 1
ATOM 1858 N N . ASN A 1 240 ? -9.509 -2.850 14.746 1.00 81.38 240 ASN A N 1
ATOM 1859 C CA . ASN A 1 240 ? -10.829 -2.260 14.680 1.00 81.38 240 ASN A CA 1
ATOM 1860 C C . ASN A 1 240 ? -10.837 -0.989 15.526 1.00 81.38 240 ASN A C 1
ATOM 1862 O O . ASN A 1 240 ? -10.381 -0.998 16.680 1.00 81.38 240 ASN A O 1
ATOM 1866 N N . HIS A 1 241 ? -11.331 0.107 14.961 1.00 83.62 241 HIS A N 1
ATOM 1867 C CA . HIS A 1 241 ? -11.355 1.406 15.630 1.00 83.62 241 HIS A CA 1
ATOM 1868 C C . HIS A 1 241 ? -12.738 1.694 16.196 1.00 83.62 241 HIS A C 1
ATOM 1870 O O . HIS A 1 241 ? -13.707 1.867 15.459 1.00 83.62 241 HIS A O 1
ATOM 1876 N N . TYR A 1 242 ? -12.812 1.836 17.516 1.00 86.88 242 TYR A N 1
ATOM 1877 C CA . TYR A 1 242 ? -14.029 2.258 18.201 1.00 86.88 242 TYR A CA 1
ATOM 1878 C C . TYR A 1 242 ? -13.851 3.662 18.769 1.00 86.88 242 TYR A C 1
ATOM 1880 O O . TYR A 1 242 ? -12.869 3.943 19.458 1.00 86.88 242 TYR A O 1
ATOM 1888 N N . GLN A 1 243 ? -14.813 4.547 18.528 1.00 90.12 243 GLN A N 1
ATOM 1889 C CA . GLN A 1 243 ? -14.912 5.818 19.236 1.00 90.12 243 GLN A CA 1
ATOM 1890 C C . GLN A 1 243 ? -15.979 5.696 20.322 1.00 90.12 243 GLN A C 1
ATOM 1892 O O . GLN A 1 243 ? -17.148 5.444 20.040 1.00 90.12 243 GLN A O 1
ATOM 1897 N N . ILE A 1 244 ? -15.576 5.912 21.571 1.00 91.19 244 ILE A N 1
ATOM 1898 C CA . ILE A 1 244 ? -16.469 5.916 22.724 1.00 91.19 244 ILE A CA 1
ATOM 1899 C C . ILE A 1 244 ? -16.706 7.350 23.167 1.00 91.19 244 ILE A C 1
ATOM 1901 O O . ILE A 1 244 ? -15.760 8.117 23.344 1.00 91.19 244 ILE A O 1
ATOM 1905 N N . ARG A 1 245 ? -17.970 7.707 23.372 1.00 90.75 245 ARG A N 1
ATOM 1906 C CA . ARG A 1 245 ? -18.374 8.972 23.981 1.00 90.75 245 ARG A CA 1
ATOM 1907 C C . ARG A 1 245 ? -19.063 8.680 25.301 1.00 90.75 245 ARG A C 1
ATOM 1909 O O . ARG A 1 245 ? -20.062 7.970 25.339 1.00 90.75 245 ARG A O 1
ATOM 1916 N N . LEU A 1 246 ? -18.509 9.224 26.373 1.00 88.31 246 LEU A N 1
ATOM 1917 C CA . LEU A 1 246 ? -19.040 9.128 27.723 1.00 88.31 246 LEU A CA 1
ATOM 1918 C C . LEU A 1 246 ? -19.701 10.455 28.081 1.00 88.31 246 LEU A C 1
ATOM 1920 O O . LEU A 1 246 ? -19.027 11.487 28.091 1.00 88.31 246 LEU A O 1
ATOM 1924 N N . ILE A 1 247 ? -21.001 10.435 28.377 1.00 86.56 247 ILE A N 1
ATOM 1925 C CA . ILE A 1 247 ? -21.751 11.645 28.727 1.00 86.56 247 ILE A CA 1
ATOM 1926 C C . ILE A 1 247 ? -21.996 11.684 30.233 1.00 86.56 247 ILE A C 1
ATOM 1928 O O . ILE A 1 247 ? -22.757 10.885 30.787 1.00 86.56 247 ILE A O 1
ATOM 1932 N N . SER A 1 248 ? -21.351 12.641 30.901 1.00 83.00 248 SER A N 1
ATOM 1933 C CA . SER A 1 248 ? -21.534 12.857 32.339 1.00 83.00 248 SER A CA 1
ATOM 1934 C C . SER A 1 248 ? -22.888 13.498 32.641 1.00 83.00 248 SER A C 1
ATOM 1936 O O . SER A 1 248 ? -23.390 14.323 31.878 1.00 83.00 248 SER A O 1
ATOM 1938 N N . GLY A 1 249 ? -23.464 13.117 33.777 1.00 77.38 249 GLY A N 1
ATOM 1939 C CA . GLY A 1 249 ? -24.731 13.635 34.279 1.00 77.38 249 GLY A CA 1
ATOM 1940 C C . GLY A 1 249 ? -24.694 15.106 34.706 1.00 77.38 249 GLY A C 1
ATOM 1941 O O . GLY A 1 249 ? -23.643 15.758 34.761 1.00 77.38 249 GLY A O 1
ATOM 1942 N N . SER A 1 250 ? -25.874 15.637 35.012 1.00 69.50 250 SER A N 1
ATOM 1943 C CA . SER A 1 250 ? -26.098 17.055 35.330 1.00 69.50 250 SER A CA 1
ATOM 1944 C C . SER A 1 250 ? -25.903 17.390 36.816 1.00 69.50 250 SER A C 1
ATOM 1946 O O . SER A 1 250 ? -25.550 18.532 37.144 1.00 69.50 250 SER A O 1
ATOM 1948 N N . ASN A 1 251 ? -26.065 16.393 37.694 1.00 65.69 251 ASN A N 1
ATOM 1949 C CA . ASN A 1 251 ? -25.856 16.482 39.141 1.00 65.69 251 ASN A CA 1
ATOM 1950 C C 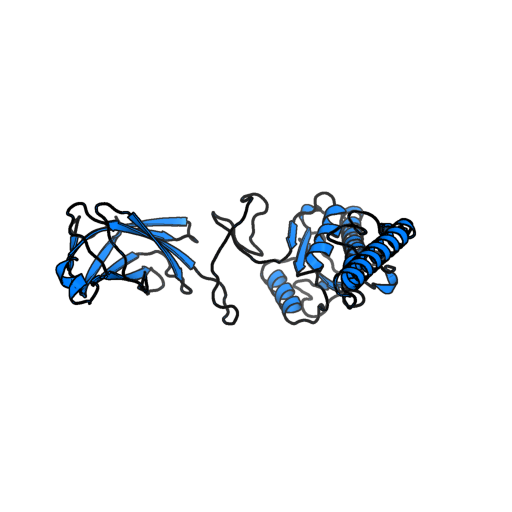. ASN A 1 251 ? -24.362 16.327 39.469 1.00 65.69 251 ASN A C 1
ATOM 1952 O O . ASN A 1 251 ? -23.826 15.217 39.493 1.00 65.69 251 ASN A O 1
ATOM 1956 N N . PHE A 1 252 ? -23.674 17.457 39.654 1.00 62.91 252 PHE A N 1
ATOM 1957 C CA . PHE A 1 252 ? -22.212 17.519 39.702 1.00 62.91 252 PHE A CA 1
ATOM 1958 C C . PHE A 1 252 ? -21.633 17.345 41.108 1.00 62.91 252 PHE A C 1
ATOM 1960 O O . PHE A 1 252 ? -21.889 18.150 42.001 1.00 62.91 252 PHE A O 1
ATOM 1967 N N . VAL A 1 253 ? -20.730 16.371 41.234 1.00 65.31 253 VAL A N 1
ATOM 1968 C CA . VAL A 1 253 ? -19.628 16.389 42.200 1.00 65.31 253 VAL A CA 1
ATOM 1969 C C . VAL A 1 253 ? -18.354 16.084 41.411 1.00 65.31 253 VAL A C 1
ATOM 1971 O O . VAL A 1 253 ? -18.309 15.103 40.671 1.00 65.31 253 VAL A O 1
ATOM 1974 N N . GLN A 1 254 ? -17.338 16.943 41.518 1.00 71.94 254 GLN A N 1
ATOM 1975 C CA . GLN A 1 254 ? -16.074 16.791 40.795 1.00 71.94 254 GLN A CA 1
ATOM 1976 C C . GLN A 1 254 ? -15.464 15.423 41.103 1.00 71.94 254 GLN A C 1
ATOM 1978 O O . GLN A 1 254 ? -15.281 15.075 42.269 1.00 71.94 254 GLN A O 1
ATOM 1983 N N . THR A 1 255 ? -15.156 14.634 40.075 1.00 78.31 255 THR A N 1
ATOM 1984 C CA . THR A 1 255 ? -14.571 13.306 40.258 1.00 78.31 255 THR A CA 1
ATOM 1985 C C . THR A 1 255 ? -13.396 13.087 39.316 1.00 78.31 255 THR A C 1
ATOM 1987 O O . THR A 1 255 ? -13.312 13.680 38.236 1.00 78.31 255 THR A O 1
ATOM 1990 N N . LYS A 1 256 ? -12.454 12.273 39.783 1.00 83.75 256 LYS A N 1
ATOM 1991 C CA . LYS A 1 256 ? -11.209 11.954 39.09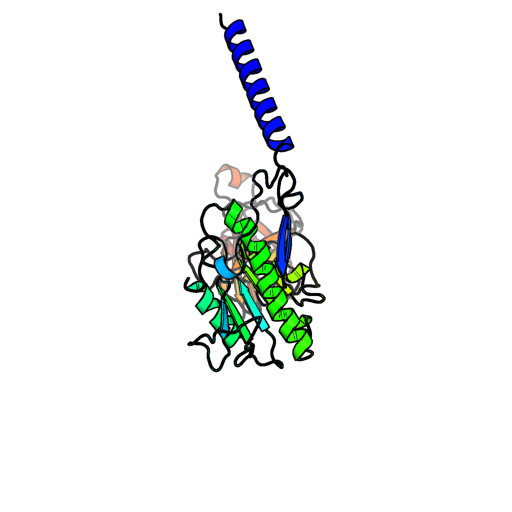9 1.00 83.75 256 LYS A CA 1
ATOM 1992 C C . LYS A 1 256 ? -10.901 10.484 39.337 1.00 83.75 256 LYS A C 1
ATOM 1994 O O . LYS A 1 256 ? -10.981 10.025 40.479 1.00 83.75 256 LYS A O 1
ATOM 1999 N N . GLY A 1 257 ? -10.565 9.752 38.283 1.00 84.31 257 GLY A N 1
ATOM 2000 C CA . GLY A 1 257 ? -10.278 8.330 38.406 1.00 84.31 257 GLY A CA 1
ATOM 2001 C C . GLY A 1 257 ? -10.071 7.621 37.078 1.00 84.31 257 GLY A C 1
ATOM 2002 O O . GLY A 1 257 ? -10.056 8.243 36.018 1.00 84.31 257 GLY A O 1
ATOM 2003 N N . GLN A 1 258 ? -9.908 6.309 37.164 1.00 87.56 258 GLN A N 1
ATOM 2004 C CA . GLN A 1 258 ? -9.752 5.421 36.026 1.00 87.56 258 GLN A CA 1
ATOM 2005 C C . GLN A 1 258 ? -11.103 4.833 35.617 1.00 87.56 258 GLN A C 1
ATO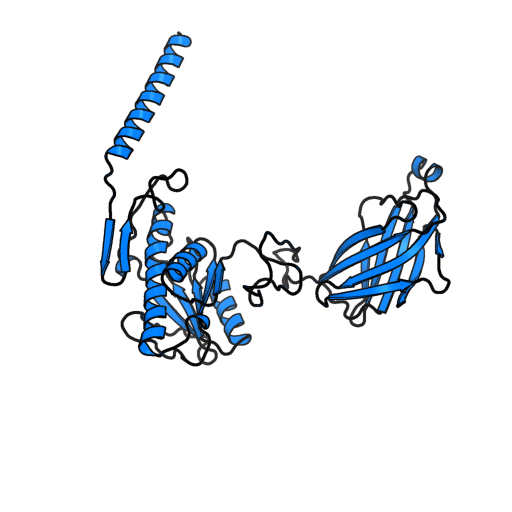M 2007 O O . GLN A 1 258 ? -11.969 4.555 36.452 1.00 87.56 258 GLN A O 1
ATOM 2012 N N . ILE A 1 259 ? -11.280 4.644 34.311 1.00 87.56 259 ILE A N 1
ATOM 2013 C CA . ILE A 1 259 ? -12.497 4.076 33.734 1.00 87.56 259 ILE A CA 1
ATOM 2014 C C . ILE A 1 259 ? -12.121 2.815 32.969 1.00 87.56 259 ILE A C 1
ATOM 2016 O O . ILE A 1 259 ? -11.387 2.864 31.981 1.00 87.56 259 ILE A O 1
ATOM 2020 N N . LEU A 1 260 ? -12.661 1.688 33.418 1.00 91.19 260 LEU A N 1
ATOM 2021 C CA . LEU A 1 260 ? -12.569 0.412 32.731 1.00 91.19 260 LEU A CA 1
ATOM 2022 C C . LEU A 1 260 ? -13.882 0.165 31.987 1.00 91.19 260 LEU A C 1
ATOM 2024 O O . LEU A 1 260 ? -14.944 0.010 32.594 1.00 91.19 260 LEU A O 1
ATOM 2028 N N . LEU A 1 261 ? -13.802 0.106 30.663 1.00 93.25 261 LEU A N 1
ATOM 2029 C CA . LEU A 1 261 ? -14.907 -0.303 29.811 1.00 93.25 261 LEU A CA 1
ATOM 2030 C C . LEU A 1 261 ? -14.830 -1.792 29.528 1.00 93.25 261 LEU A C 1
ATOM 2032 O O . LEU A 1 261 ? -13.752 -2.340 29.331 1.00 93.25 261 LEU A O 1
ATOM 2036 N N . THR A 1 262 ? -15.980 -2.446 29.448 1.00 95.12 262 THR A N 1
ATOM 2037 C CA . THR A 1 262 ? -16.104 -3.783 28.868 1.00 95.12 262 THR A CA 1
ATOM 2038 C C . THR A 1 262 ? -17.158 -3.743 27.780 1.00 95.12 262 THR A C 1
ATOM 2040 O O . THR A 1 262 ? -18.334 -3.512 28.057 1.00 95.12 262 THR A O 1
ATOM 2043 N N . LEU A 1 263 ? -16.721 -3.945 26.543 1.00 95.12 263 LEU A N 1
ATOM 2044 C CA . LEU A 1 263 ? -17.569 -3.978 25.361 1.00 95.12 263 LEU A CA 1
ATOM 2045 C C . LEU A 1 263 ? -17.923 -5.437 25.073 1.00 95.12 263 LEU A C 1
ATOM 2047 O O . LEU A 1 263 ? -17.030 -6.250 24.837 1.00 95.12 263 LEU A O 1
ATOM 2051 N N . THR A 1 264 ? -19.211 -5.772 25.107 1.00 96.19 264 THR A N 1
ATOM 2052 C CA . THR A 1 264 ? -19.727 -7.083 24.696 1.00 96.19 264 THR A CA 1
ATOM 2053 C C . THR A 1 264 ? -20.408 -6.923 23.345 1.00 96.19 264 THR A C 1
ATOM 2055 O O . THR A 1 264 ? -21.440 -6.255 23.242 1.00 96.19 264 THR A O 1
ATOM 2058 N N . GLY A 1 265 ? -19.833 -7.536 22.317 1.00 94.38 265 GLY A N 1
ATOM 2059 C CA . GLY A 1 265 ? -20.451 -7.650 21.005 1.00 94.38 265 GLY A CA 1
ATOM 2060 C C . GLY A 1 265 ? -20.871 -9.079 20.678 1.00 94.38 265 GLY A C 1
ATOM 2061 O O . GLY A 1 265 ? -20.673 -10.004 21.466 1.00 94.38 265 GLY A O 1
ATOM 2062 N N . SER A 1 266 ? -21.474 -9.249 19.503 1.00 94.56 266 SER A N 1
ATOM 2063 C CA . SER A 1 266 ? -22.017 -10.525 19.032 1.00 94.56 266 SER A CA 1
ATOM 2064 C C . SER A 1 266 ? -20.966 -11.615 18.799 1.00 94.56 266 SER A C 1
ATOM 2066 O O . SER A 1 266 ? -21.330 -12.784 18.736 1.00 94.56 266 SER A O 1
ATOM 2068 N N . GLN A 1 267 ? -19.693 -11.245 18.622 1.00 93.00 267 GLN A N 1
ATOM 2069 C CA . GLN A 1 267 ? -18.597 -12.184 18.344 1.00 93.00 267 GLN A CA 1
ATOM 2070 C C . GLN A 1 267 ? -17.635 -12.341 19.524 1.00 93.00 267 GLN A C 1
ATOM 2072 O O . GLN A 1 267 ? -17.100 -13.424 19.751 1.00 93.00 267 GLN A O 1
ATOM 2077 N N . ALA A 1 268 ? -17.401 -11.269 20.283 1.00 93.62 268 ALA A N 1
ATOM 2078 C CA . ALA A 1 268 ? -16.427 -11.272 21.366 1.00 93.62 268 ALA A CA 1
ATOM 2079 C C . ALA A 1 268 ? -16.752 -10.230 22.443 1.00 93.62 268 ALA A C 1
ATOM 2081 O O . ALA A 1 268 ? -17.544 -9.307 22.250 1.00 93.62 268 ALA A O 1
ATOM 2082 N N . THR A 1 269 ? -16.104 -10.374 23.600 1.00 95.88 269 THR A N 1
ATOM 2083 C CA . THR A 1 269 ? -16.112 -9.376 24.675 1.00 95.88 269 THR A CA 1
ATOM 2084 C C . THR A 1 269 ? -14.684 -8.960 24.992 1.00 95.88 269 THR A C 1
ATOM 2086 O O . THR A 1 269 ? -13.817 -9.816 25.145 1.00 95.88 269 THR A O 1
ATOM 2089 N N . GLN A 1 270 ? -14.450 -7.656 25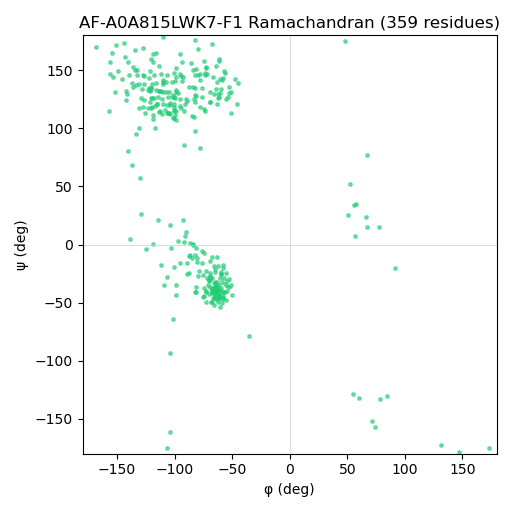.128 1.00 94.81 270 GLN A N 1
ATOM 2090 C CA . GLN A 1 270 ? -13.137 -7.104 25.447 1.00 94.81 270 GLN A CA 1
ATOM 2091 C C . GLN A 1 270 ? -13.249 -6.015 26.512 1.00 94.81 270 GLN A C 1
ATOM 2093 O O . GLN A 1 270 ? -14.105 -5.132 26.427 1.00 94.81 270 GLN A O 1
ATOM 2098 N N . SER A 1 271 ? -12.346 -6.059 27.493 1.00 93.56 271 SER A N 1
ATOM 2099 C CA . SER A 1 271 ? -12.180 -4.999 28.488 1.00 93.56 271 SER A CA 1
ATOM 2100 C C . SER A 1 271 ? -11.003 -4.097 28.132 1.00 93.56 271 SER A C 1
ATOM 2102 O O . SER A 1 271 ? -9.971 -4.568 27.648 1.00 93.56 271 SER A O 1
ATOM 2104 N N . VAL A 1 272 ? -11.177 -2.797 28.355 1.00 90.94 272 VAL A N 1
ATOM 2105 C CA . VAL A 1 272 ? -10.238 -1.742 27.977 1.00 90.94 272 VAL A CA 1
ATOM 2106 C C . VAL A 1 272 ? -10.208 -0.689 29.069 1.00 90.94 272 VAL A C 1
ATOM 2108 O O . VAL A 1 272 ? -11.241 -0.117 29.423 1.00 90.94 272 VAL A O 1
ATOM 2111 N N . LEU A 1 273 ? -9.014 -0.415 29.583 1.00 88.12 273 LEU A N 1
ATOM 2112 C CA . LEU A 1 273 ? -8.779 0.743 30.430 1.00 88.12 273 LEU A CA 1
ATOM 2113 C C . LEU A 1 273 ? -8.674 1.976 29.524 1.00 88.12 273 LEU A C 1
ATOM 2115 O O . LEU A 1 273 ? -7.817 2.013 28.644 1.00 88.12 273 LEU A O 1
ATOM 2119 N N . LEU A 1 274 ? -9.572 2.947 29.693 1.00 81.25 274 LEU A N 1
ATOM 2120 C CA . LEU A 1 274 ? -9.649 4.113 28.804 1.00 81.25 274 LEU A CA 1
ATOM 2121 C C . LEU A 1 274 ? -8.470 5.072 28.934 1.00 81.25 274 LEU A C 1
ATOM 2123 O O . LEU A 1 274 ? -8.180 5.804 27.989 1.00 81.25 274 LEU A O 1
ATOM 2127 N N . ASP A 1 275 ? -7.852 5.103 30.107 1.00 68.25 275 ASP A N 1
ATOM 2128 C CA . ASP A 1 275 ? -6.754 5.999 30.420 1.00 68.25 275 ASP A CA 1
ATOM 2129 C C . ASP A 1 275 ? -5.873 5.333 31.479 1.00 68.25 275 ASP A C 1
ATOM 2131 O O . ASP A 1 275 ? -6.382 4.790 32.465 1.00 68.25 275 ASP A O 1
ATOM 2135 N N . SER A 1 276 ? -4.560 5.321 31.252 1.00 59.22 276 SER A N 1
ATOM 2136 C CA . SER A 1 276 ? -3.610 4.928 32.296 1.00 59.22 276 SER A CA 1
ATOM 2137 C C . SER A 1 276 ? -3.550 5.992 33.389 1.00 59.22 276 SER A C 1
ATOM 2139 O O . SER A 1 276 ? -3.357 5.652 34.558 1.00 59.22 276 SER A O 1
ATOM 2141 N N . ASP A 1 277 ? -3.776 7.253 33.012 1.00 61.53 277 ASP A N 1
ATOM 2142 C CA . ASP A 1 277 ? -3.808 8.391 33.914 1.00 61.53 277 ASP A CA 1
ATOM 2143 C C . ASP A 1 277 ? -5.241 8.675 34.388 1.00 61.53 277 ASP A C 1
ATOM 2145 O O . ASP A 1 277 ? -6.242 8.281 33.790 1.00 61.53 277 ASP A O 1
ATOM 2149 N N . GLU A 1 278 ? -5.370 9.341 35.531 1.00 68.69 278 GLU A N 1
ATOM 2150 C CA . GLU A 1 278 ? -6.680 9.599 36.119 1.00 68.69 278 GLU A CA 1
ATOM 2151 C C . GLU A 1 278 ? -7.439 10.688 35.326 1.00 68.69 278 GLU A C 1
ATOM 2153 O O . GLU A 1 278 ? -7.053 11.862 35.330 1.00 68.69 278 GLU A O 1
ATOM 2158 N N . THR A 1 279 ? -8.564 10.326 34.701 1.00 69.25 279 THR A N 1
ATOM 2159 C CA . THR A 1 279 ? -9.401 11.239 33.908 1.00 69.25 279 THR A CA 1
ATOM 2160 C C . THR A 1 279 ? -10.229 12.163 34.809 1.00 69.25 279 THR A C 1
ATOM 2162 O O . THR A 1 279 ? -10.863 11.722 35.769 1.00 69.25 279 THR A O 1
ATOM 2165 N N . PHE A 1 280 ? -10.266 13.456 34.474 1.00 72.19 280 PHE A N 1
ATOM 2166 C CA . PHE A 1 280 ? -11.121 14.447 35.131 1.00 72.19 280 PHE A CA 1
ATOM 2167 C C . PHE A 1 280 ? -12.490 14.521 34.448 1.00 72.19 280 PHE A C 1
ATOM 2169 O O . PHE A 1 280 ? -12.562 14.821 33.259 1.00 72.19 280 PHE A O 1
ATOM 2176 N N . LEU A 1 281 ? -13.578 14.317 35.194 1.00 73.50 281 LEU A N 1
ATOM 2177 C CA . LEU A 1 281 ? -14.933 14.285 34.631 1.00 73.50 281 LEU A CA 1
ATOM 2178 C C . LEU A 1 281 ? -15.704 15.562 34.998 1.00 73.50 281 LEU A C 1
ATOM 2180 O O . LEU A 1 281 ? -15.875 15.895 36.173 1.00 73.50 281 LEU A O 1
ATOM 2184 N N . LYS A 1 282 ? -16.140 16.307 33.972 1.00 67.94 282 LYS A N 1
ATOM 2185 C CA . LYS A 1 282 ? -16.818 17.613 34.094 1.00 67.94 282 LYS A CA 1
ATOM 2186 C C . LYS A 1 282 ? -18.339 17.483 33.972 1.00 67.94 282 LYS A C 1
ATOM 2188 O O . LYS A 1 282 ? -18.842 16.604 33.276 1.00 67.94 282 LYS A O 1
ATOM 2193 N N . ARG A 1 283 ? -19.073 18.407 34.606 1.00 69.00 283 ARG A N 1
ATOM 2194 C CA . ARG A 1 283 ? -20.542 18.513 34.516 1.00 69.00 283 ARG A CA 1
ATOM 2195 C C . ARG A 1 283 ? -20.996 18.588 33.061 1.00 69.00 283 ARG A C 1
ATOM 2197 O O . ARG A 1 283 ? -20.506 19.449 32.334 1.00 69.00 283 ARG A O 1
ATOM 2204 N N . SER A 1 284 ? -21.928 17.714 32.668 1.00 70.56 284 SER A N 1
ATOM 2205 C CA . SER A 1 284 ? -22.448 17.639 31.291 1.00 70.56 284 SER A CA 1
ATOM 2206 C C . SER A 1 284 ? -21.345 17.571 30.221 1.00 70.56 284 SER A C 1
ATOM 2208 O O . SER A 1 284 ? -21.543 17.985 29.081 1.00 70.56 284 SER A O 1
ATOM 2210 N N . GLY A 1 285 ? -20.161 17.080 30.602 1.00 75.31 285 GLY A N 1
ATOM 2211 C CA . GLY A 1 285 ? -19.025 16.914 29.714 1.00 75.31 285 GLY A CA 1
ATOM 2212 C C . GLY A 1 285 ? -19.193 15.670 28.852 1.00 75.31 285 GLY A C 1
ATOM 2213 O O . GLY A 1 285 ? -19.665 14.633 29.328 1.00 75.31 285 GLY A O 1
ATOM 2214 N N . ILE A 1 286 ? -18.779 15.788 27.593 1.00 82.94 286 ILE A N 1
ATOM 2215 C CA . ILE A 1 286 ? -18.647 14.662 26.674 1.00 82.94 286 ILE A CA 1
ATOM 2216 C C . ILE A 1 286 ? -17.168 14.305 26.614 1.00 82.94 286 ILE A C 1
ATOM 2218 O O . ILE A 1 286 ? -16.369 15.034 26.026 1.00 82.94 286 ILE A O 1
ATOM 2222 N N . GLU A 1 287 ? -16.809 13.169 27.197 1.00 83.12 287 GLU A N 1
ATOM 2223 C CA . GLU A 1 287 ? -15.465 12.621 27.075 1.00 83.12 287 GLU A CA 1
ATOM 2224 C C . GLU A 1 287 ? -15.422 11.666 25.887 1.00 83.12 287 GLU A C 1
ATOM 2226 O O . GLU A 1 287 ? -16.088 10.633 25.875 1.00 83.12 287 GLU A O 1
ATOM 2231 N N . THR A 1 288 ? -14.648 12.027 24.865 1.00 86.19 288 THR A N 1
ATOM 2232 C CA . THR A 1 288 ? -14.438 11.183 23.684 1.00 86.19 288 THR A CA 1
ATOM 2233 C C . THR A 1 288 ? -13.120 10.432 23.814 1.00 86.19 288 THR A C 1
ATOM 2235 O O . THR A 1 288 ? -12.093 11.036 24.129 1.00 86.19 288 THR A O 1
ATOM 2238 N N . ARG A 1 289 ? -13.130 9.124 23.553 1.00 85.38 289 ARG A N 1
ATOM 2239 C CA . ARG A 1 289 ? -11.940 8.266 23.527 1.00 85.38 289 ARG A CA 1
ATOM 2240 C C . ARG A 1 289 ? -11.940 7.387 22.285 1.00 85.38 289 ARG A C 1
ATOM 2242 O O . ARG A 1 289 ? -12.994 6.953 21.831 1.00 85.38 289 ARG A O 1
ATOM 2249 N N . TYR A 1 290 ? -10.750 7.123 21.760 1.00 85.88 290 TYR A N 1
ATOM 2250 C CA . TYR A 1 290 ? -10.541 6.241 20.616 1.00 85.88 290 TYR A CA 1
ATOM 2251 C C . TYR A 1 290 ? -9.837 4.980 21.092 1.00 85.88 290 TYR A C 1
ATOM 2253 O O . TYR A 1 290 ? -8.786 5.059 21.723 1.00 85.88 290 TYR A O 1
ATOM 2261 N N . ILE A 1 291 ? -10.428 3.828 20.799 1.00 86.81 291 ILE A N 1
ATOM 2262 C CA . ILE A 1 291 ? -9.958 2.532 21.261 1.00 86.81 291 ILE A CA 1
ATOM 2263 C C . ILE A 1 291 ? -9.608 1.668 20.047 1.00 86.81 291 ILE A C 1
ATOM 2265 O O . ILE A 1 291 ? -10.510 1.257 19.313 1.00 86.81 291 ILE A O 1
ATOM 2269 N N . PRO A 1 292 ? -8.317 1.369 19.841 1.00 84.56 292 PRO A N 1
ATOM 2270 C CA . PRO A 1 292 ? -7.884 0.376 18.871 1.00 84.56 292 PRO A CA 1
ATOM 2271 C C . PRO A 1 292 ? -7.986 -1.037 19.465 1.00 84.56 292 PRO A C 1
ATOM 2273 O O . PRO A 1 292 ? -7.354 -1.323 20.481 1.00 84.56 292 PRO A O 1
ATOM 2276 N N . LEU A 1 293 ? -8.742 -1.936 18.828 1.00 85.12 293 LEU A N 1
ATOM 2277 C CA . LEU A 1 293 ? -8.887 -3.334 19.249 1.00 85.12 293 LEU A CA 1
ATOM 2278 C C . LEU A 1 293 ? -8.459 -4.308 18.156 1.00 85.12 293 LEU A C 1
ATOM 2280 O O . LEU A 1 293 ? -8.909 -4.234 17.024 1.00 85.12 293 LEU A O 1
ATOM 2284 N N . THR A 1 294 ? -7.650 -5.304 18.504 1.00 82.06 294 THR A N 1
ATOM 2285 C CA . THR A 1 294 ? -7.245 -6.367 17.563 1.00 82.06 294 THR A CA 1
ATOM 2286 C C . THR A 1 294 ? -8.344 -7.398 17.319 1.00 82.06 294 THR A C 1
ATOM 2288 O O . THR A 1 294 ? -8.252 -8.193 16.392 1.00 82.06 294 THR A O 1
ATOM 2291 N N . THR A 1 295 ? -9.360 -7.413 18.179 1.00 84.75 295 THR A N 1
ATOM 2292 C CA . THR A 1 295 ? -10.475 -8.359 18.139 1.00 84.75 295 THR A CA 1
ATOM 2293 C C . THR A 1 295 ? -11.687 -7.657 17.550 1.00 84.75 295 THR A C 1
ATOM 2295 O O . THR A 1 295 ? -12.077 -6.603 18.051 1.00 84.75 295 THR A O 1
ATOM 2298 N N . ASP A 1 296 ? -12.290 -8.246 16.518 1.00 84.75 296 ASP A N 1
ATOM 2299 C CA . ASP A 1 296 ? -13.590 -7.795 16.027 1.00 84.75 296 ASP A CA 1
ATOM 2300 C C . ASP A 1 296 ? -14.676 -8.240 17.011 1.00 84.75 296 ASP A C 1
ATOM 2302 O O . ASP A 1 296 ? -14.879 -9.434 17.244 1.00 84.75 296 ASP A O 1
ATOM 2306 N N . LEU A 1 297 ? -15.361 -7.275 17.620 1.00 90.25 297 LEU A N 1
ATOM 2307 C CA . LEU A 1 297 ? -16.424 -7.559 18.580 1.00 90.25 297 LEU A CA 1
ATOM 2308 C C . LEU A 1 297 ? -17.752 -7.909 17.892 1.00 90.25 297 LEU A C 1
ATOM 2310 O O . LEU A 1 297 ? -18.645 -8.460 18.537 1.00 90.25 297 LEU A O 1
ATOM 2314 N N . GLY A 1 298 ? -17.894 -7.635 16.593 1.00 87.88 298 GLY A N 1
ATOM 2315 C CA . GLY A 1 298 ? -19.176 -7.693 15.899 1.00 87.88 298 GLY A CA 1
ATOM 2316 C C . GLY A 1 298 ? -20.103 -6.543 16.302 1.00 87.88 298 GLY A C 1
ATOM 2317 O O . GLY A 1 298 ? -19.658 -5.466 16.696 1.00 87.88 298 GLY A O 1
ATOM 2318 N N . THR A 1 299 ? -21.416 -6.765 16.223 1.00 91.12 299 THR A N 1
ATOM 2319 C CA . THR A 1 299 ? -22.404 -5.765 16.655 1.00 91.12 299 THR A CA 1
ATOM 2320 C C . THR A 1 299 ? -22.357 -5.625 18.171 1.00 91.12 299 THR A C 1
ATOM 2322 O O . THR A 1 299 ? -22.552 -6.611 18.881 1.00 91.12 299 THR A O 1
ATOM 2325 N N . ILE A 1 300 ? -22.116 -4.413 18.676 1.00 94.19 300 ILE A N 1
ATOM 2326 C CA . ILE A 1 300 ? -22.069 -4.153 20.119 1.00 94.19 300 ILE A CA 1
ATOM 2327 C C . ILE A 1 300 ? -23.473 -4.291 20.708 1.00 94.19 300 ILE A C 1
ATOM 2329 O O . ILE A 1 300 ? -24.406 -3.614 20.286 1.00 94.19 300 ILE A O 1
ATOM 2333 N N . GLN A 1 301 ? -23.611 -5.177 21.690 1.00 94.31 301 GLN A N 1
ATOM 2334 C CA . GLN A 1 301 ? -24.889 -5.514 22.320 1.00 94.31 301 GLN A CA 1
ATOM 2335 C C . GLN A 1 301 ? -25.016 -4.924 23.721 1.00 94.31 301 GLN A C 1
ATOM 2337 O O . GLN A 1 301 ? -26.124 -4.677 24.187 1.00 94.31 301 GLN A O 1
ATOM 2342 N N . ARG A 1 302 ? -23.892 -4.718 24.413 1.00 94.19 302 ARG A N 1
ATOM 2343 C CA . ARG A 1 302 ? -23.877 -4.224 25.789 1.00 94.19 302 ARG A CA 1
ATOM 2344 C C . ARG A 1 302 ? -22.550 -3.554 26.110 1.00 94.19 302 ARG A C 1
ATOM 2346 O O . ARG A 1 302 ? -21.492 -4.010 25.672 1.00 94.19 302 ARG A O 1
ATOM 2353 N N . VAL A 1 303 ? -22.611 -2.533 26.956 1.00 94.81 303 VAL A N 1
ATOM 2354 C CA . VAL A 1 303 ? -21.431 -1.882 27.527 1.00 94.81 303 VAL A CA 1
ATOM 2355 C C . VAL A 1 303 ? -21.493 -1.984 29.043 1.00 94.81 303 VAL A C 1
ATOM 2357 O O . VAL A 1 303 ? -22.526 -1.692 29.640 1.00 94.81 303 VAL A O 1
ATOM 2360 N N . ASN A 1 304 ? -20.387 -2.373 29.672 1.00 93.19 304 ASN A N 1
ATOM 2361 C CA . ASN A 1 304 ? -20.218 -2.221 31.111 1.00 93.19 304 ASN A CA 1
ATOM 2362 C C . ASN A 1 304 ? -19.167 -1.152 31.394 1.00 93.19 304 ASN A C 1
ATOM 2364 O O . ASN A 1 304 ? -18.113 -1.127 30.756 1.00 93.19 304 ASN A O 1
ATOM 2368 N N . VAL A 1 305 ? -19.441 -0.305 32.378 1.00 91.38 305 VAL A N 1
ATOM 2369 C CA . VAL A 1 305 ? -18.542 0.769 32.803 1.00 91.38 305 VAL A CA 1
ATOM 2370 C C . VAL A 1 305 ? -18.217 0.564 34.272 1.00 91.38 305 VAL A C 1
ATOM 2372 O O . VAL A 1 305 ? -19.120 0.511 35.106 1.00 91.38 305 VAL A O 1
ATOM 2375 N N . LYS A 1 306 ? -16.931 0.449 34.595 1.00 90.88 306 LYS A N 1
ATOM 2376 C CA . LYS A 1 306 ? -16.426 0.441 35.967 1.00 90.88 306 LYS A CA 1
ATOM 2377 C C . LYS A 1 306 ? -15.591 1.695 36.187 1.00 90.88 306 LYS A C 1
ATOM 2379 O O . LYS A 1 306 ? -14.735 2.020 35.367 1.00 90.88 306 LYS A O 1
ATOM 2384 N N . PHE A 1 307 ? -15.850 2.384 37.289 1.00 88.62 307 PHE A N 1
ATOM 2385 C CA . PHE A 1 307 ? -15.129 3.589 37.686 1.00 88.62 307 PHE A CA 1
ATOM 2386 C C . PHE A 1 307 ? -14.339 3.319 38.964 1.00 88.62 307 PHE A C 1
ATOM 2388 O O . PHE A 1 307 ? -14.890 2.786 39.925 1.00 88.62 307 PHE A O 1
ATOM 2395 N N . GLU A 1 308 ? -13.067 3.700 38.993 1.00 88.44 308 GLU A N 1
ATOM 2396 C CA . GLU A 1 308 ? -12.215 3.634 40.181 1.00 88.44 308 GLU A CA 1
ATOM 2397 C C . GLU A 1 308 ? -11.650 5.021 40.485 1.00 88.44 308 GLU A C 1
ATOM 2399 O O . GLU A 1 308 ? -10.926 5.600 39.678 1.00 88.44 308 GLU A O 1
ATOM 2404 N N . ARG A 1 309 ? -11.999 5.583 41.647 1.00 86.88 309 ARG A N 1
ATOM 2405 C CA . ARG A 1 309 ? -11.554 6.920 42.055 1.00 86.88 309 ARG A CA 1
ATOM 2406 C C . ARG A 1 309 ? -10.044 6.951 42.307 1.00 86.88 309 ARG A C 1
ATOM 2408 O O . ARG A 1 309 ? -9.489 6.046 42.921 1.00 86.88 309 ARG A O 1
ATOM 2415 N N . ALA A 1 310 ? -9.435 8.080 41.956 1.00 81.19 310 ALA A N 1
ATOM 2416 C CA . ALA A 1 310 ? -8.081 8.480 42.323 1.00 81.19 310 ALA A CA 1
ATOM 2417 C C . ALA A 1 310 ? -7.759 8.264 43.819 1.00 81.19 310 ALA A C 1
ATOM 2419 O O . ALA A 1 310 ? -8.415 8.840 44.697 1.00 81.19 310 ALA A O 1
ATOM 2420 N N . GLY A 1 311 ? -6.733 7.458 44.108 1.00 68.12 311 GLY A N 1
ATOM 2421 C CA . GLY A 1 311 ? -6.470 6.868 45.430 1.00 68.12 311 GLY A CA 1
ATOM 2422 C C . GLY A 1 311 ? -5.566 7.655 46.389 1.00 68.12 311 GLY A C 1
ATOM 2423 O O . GLY A 1 311 ? -5.209 7.134 47.443 1.00 68.12 311 GLY A O 1
ATOM 2424 N N . HIS A 1 312 ? -5.165 8.887 46.074 1.00 71.44 312 HIS A N 1
ATOM 2425 C CA . HIS A 1 312 ? -4.297 9.679 46.952 1.00 71.44 312 HIS A CA 1
ATOM 2426 C C . HIS A 1 312 ? -5.065 10.309 48.138 1.00 71.44 312 HIS A C 1
ATOM 2428 O O . HIS A 1 312 ? -6.216 10.728 48.019 1.00 71.44 312 HIS A O 1
ATOM 2434 N N . LEU A 1 313 ? -4.416 10.439 49.305 1.00 60.94 313 LEU A N 1
ATOM 2435 C CA . LEU A 1 313 ? -5.020 11.023 50.521 1.00 60.94 313 LEU A CA 1
ATOM 2436 C C . LEU A 1 313 ? -5.687 12.386 50.252 1.00 60.94 313 LEU A C 1
ATOM 2438 O O . LEU A 1 313 ? -6.823 12.611 50.659 1.00 60.94 313 LEU A O 1
ATOM 2442 N N . ILE A 1 314 ? -5.029 13.260 49.485 1.00 61.91 314 ILE A N 1
ATOM 2443 C CA . ILE A 1 314 ? -5.551 14.589 49.129 1.00 61.91 314 ILE A CA 1
ATOM 2444 C C . ILE A 1 314 ? -6.667 14.497 48.075 1.00 61.91 314 ILE A C 1
ATOM 2446 O O . ILE A 1 314 ? -7.653 15.228 48.161 1.00 61.91 314 ILE A O 1
ATOM 2450 N N . SER A 1 315 ? -6.573 13.578 47.104 1.00 65.12 315 SER A N 1
ATOM 2451 C CA . SER A 1 315 ? -7.627 13.412 46.094 1.00 65.12 315 SER A CA 1
ATOM 2452 C C . SER A 1 315 ? -8.930 12.927 46.725 1.00 65.12 315 SER A C 1
ATOM 2454 O O . SER A 1 315 ? -10.006 13.329 46.293 1.00 65.12 315 SER A O 1
ATOM 2456 N N . SER A 1 316 ? -8.847 12.136 47.796 1.00 67.06 316 SER A N 1
ATOM 2457 C CA . SER A 1 316 ? -10.022 11.616 48.491 1.00 67.06 316 SER A CA 1
ATOM 2458 C C . SER A 1 316 ? -10.892 12.685 49.172 1.00 67.06 316 SER A C 1
ATOM 2460 O O . SER A 1 316 ? -12.085 12.443 49.365 1.00 67.06 316 SER A O 1
ATOM 2462 N N . LEU A 1 317 ? -10.307 13.849 49.491 1.00 68.06 317 LEU A N 1
ATOM 2463 C CA . LEU A 1 317 ? -10.968 15.004 50.112 1.00 68.06 317 LEU A CA 1
ATOM 2464 C C . LEU A 1 317 ? -11.568 15.972 49.081 1.00 68.06 317 LEU A C 1
ATOM 2466 O O . LEU A 1 317 ? -12.494 16.711 49.397 1.00 68.06 317 LEU A O 1
ATOM 2470 N N . ILE A 1 318 ? -11.027 15.979 47.859 1.00 72.94 318 ILE A N 1
ATOM 2471 C CA . ILE A 1 318 ? -11.398 16.924 46.792 1.00 72.94 318 ILE A CA 1
ATOM 2472 C C . ILE A 1 318 ? -12.384 16.286 45.808 1.00 72.94 318 ILE A C 1
ATOM 2474 O O . ILE A 1 318 ? -13.261 16.966 45.278 1.00 72.94 318 ILE A O 1
ATOM 2478 N N . TYR A 1 319 ? -12.238 14.984 45.551 1.00 79.25 319 TYR A N 1
ATOM 2479 C CA . TYR A 1 319 ? -12.967 14.283 44.502 1.00 79.25 319 TYR A CA 1
ATOM 2480 C C . TYR A 1 319 ? -13.975 13.284 45.065 1.00 79.25 319 TYR A C 1
ATOM 2482 O O . TYR A 1 319 ? -13.660 12.432 45.903 1.00 79.25 319 TYR A O 1
ATOM 2490 N N . SER A 1 320 ? -15.190 13.346 44.529 1.00 80.94 320 SER A N 1
ATOM 2491 C CA . SER A 1 320 ? -16.282 12.424 44.825 1.00 80.94 320 SER A CA 1
ATOM 2492 C C . SER A 1 320 ? -15.920 10.981 44.502 1.00 80.94 320 SER A C 1
ATOM 2494 O O . SER A 1 320 ? -15.343 10.703 43.450 1.00 80.94 320 SER A O 1
ATOM 2496 N N . SER A 1 321 ? -16.352 10.046 45.348 1.00 84.06 321 SER A N 1
ATOM 2497 C CA . SER A 1 321 ? -16.418 8.619 44.999 1.00 84.06 321 SER A CA 1
ATOM 2498 C C . SER A 1 321 ? -17.576 8.287 44.061 1.00 84.06 321 SER A C 1
ATOM 2500 O O . SER A 1 321 ? -17.657 7.158 43.592 1.00 84.06 321 SER A O 1
ATOM 2502 N N . LYS A 1 322 ? -18.463 9.248 43.794 1.00 85.06 322 LYS A N 1
ATOM 2503 C CA . LYS A 1 322 ? -19.649 9.092 42.956 1.00 85.06 322 LYS A CA 1
ATOM 2504 C C . LYS A 1 322 ? -19.463 9.813 41.633 1.00 85.06 322 LYS A C 1
ATOM 2506 O O . LYS A 1 322 ? -19.116 10.995 41.623 1.00 85.06 322 LYS A O 1
ATOM 2511 N N . TRP A 1 323 ? -19.765 9.119 40.547 1.00 84.81 323 TRP A N 1
ATOM 2512 C CA . TRP A 1 323 ? -19.834 9.681 39.208 1.00 84.81 323 TRP A CA 1
ATOM 2513 C C . TRP A 1 323 ? -21.257 9.559 38.667 1.00 84.81 323 TRP A C 1
ATOM 2515 O O . TRP A 1 323 ? -21.784 8.457 38.530 1.00 84.81 323 TRP A O 1
ATOM 2525 N N . THR A 1 324 ? -21.884 10.695 38.369 1.00 84.31 324 THR A N 1
ATOM 2526 C CA . THR A 1 324 ? -23.188 10.723 37.702 1.00 84.31 324 THR A CA 1
ATOM 2527 C C . THR A 1 324 ? -22.991 10.570 36.200 1.00 84.31 324 THR A C 1
ATOM 2529 O O . THR A 1 324 ? -22.219 11.316 35.591 1.00 84.31 324 THR A O 1
ATOM 2532 N N . PHE A 1 325 ? -23.703 9.629 35.594 1.00 79.81 325 PHE A N 1
ATOM 2533 C CA . PHE A 1 325 ? -23.505 9.222 34.214 1.00 79.81 325 PHE A CA 1
ATOM 2534 C C . PHE A 1 325 ? -24.837 9.045 33.479 1.00 79.81 325 PHE A C 1
ATOM 2536 O O . PHE A 1 325 ? -25.790 8.505 34.041 1.00 79.81 325 PHE A O 1
ATOM 2543 N N . THR A 1 326 ? -24.889 9.496 32.220 1.00 85.56 326 THR A N 1
ATOM 2544 C CA . THR A 1 326 ? -26.120 9.497 31.414 1.00 85.56 326 THR A CA 1
ATOM 2545 C C . THR A 1 326 ? -26.146 8.343 30.423 1.00 85.56 326 THR A C 1
ATOM 2547 O O . THR A 1 326 ? -27.006 7.474 30.512 1.00 85.56 326 THR A O 1
ATOM 2550 N N . ASN A 1 327 ? -25.223 8.327 29.461 1.00 89.62 327 ASN A N 1
ATOM 2551 C CA . ASN A 1 327 ? -25.177 7.307 28.418 1.00 89.62 327 ASN A CA 1
ATOM 2552 C C . ASN A 1 327 ? -23.765 7.157 27.837 1.00 89.62 327 ASN A C 1
ATOM 2554 O O . ASN A 1 327 ? -22.927 8.063 27.926 1.00 89.62 327 ASN A O 1
ATOM 2558 N N . VAL A 1 328 ? -23.517 5.981 27.258 1.00 92.25 328 VAL A N 1
ATOM 2559 C CA . VAL A 1 328 ? -22.331 5.690 26.449 1.00 92.25 328 VAL A CA 1
ATOM 2560 C C . VAL A 1 328 ? -22.764 5.644 24.991 1.00 92.25 328 VAL A C 1
ATOM 2562 O O . VAL A 1 328 ? -23.638 4.855 24.653 1.00 92.25 328 VAL A O 1
ATOM 2565 N N . THR A 1 329 ? -22.123 6.395 24.104 1.00 93.44 329 THR A N 1
ATOM 2566 C CA . THR A 1 329 ? -22.248 6.154 22.660 1.00 93.44 329 THR A CA 1
ATOM 2567 C C . THR A 1 329 ? -21.013 5.418 22.165 1.00 93.44 329 THR A C 1
ATOM 2569 O O . THR A 1 329 ? -19.887 5.853 22.415 1.00 93.44 329 THR A O 1
ATOM 2572 N N . VAL A 1 330 ? -21.222 4.313 21.454 1.00 93.62 330 VAL A N 1
ATOM 2573 C CA . VAL A 1 330 ? -20.171 3.545 20.783 1.00 93.62 330 VAL A CA 1
ATOM 2574 C C . VAL A 1 330 ? -20.334 3.716 19.283 1.00 93.62 330 VAL A C 1
ATOM 2576 O O . VAL A 1 330 ? -21.377 3.382 18.723 1.00 93.62 330 VAL A O 1
ATOM 2579 N N . ILE A 1 331 ? -19.295 4.235 18.641 1.00 90.62 331 ILE A N 1
ATOM 2580 C CA . ILE A 1 331 ? -19.202 4.371 17.192 1.00 90.62 331 ILE A CA 1
ATOM 2581 C C . ILE A 1 331 ? -18.176 3.344 16.710 1.00 90.62 331 ILE A C 1
ATOM 2583 O O . ILE A 1 331 ? -17.004 3.419 17.081 1.00 90.62 331 ILE A O 1
ATOM 2587 N N . ASP A 1 332 ? -18.627 2.380 15.913 1.00 85.81 332 ASP A N 1
ATOM 2588 C CA . ASP A 1 332 ? -17.780 1.417 15.203 1.00 85.81 332 ASP A CA 1
ATOM 2589 C C . ASP A 1 332 ? -17.326 2.069 13.889 1.00 85.81 332 ASP A C 1
ATOM 2591 O O . ASP A 1 332 ? -18.145 2.334 13.003 1.00 85.81 332 ASP A O 1
ATOM 2595 N N . GLY A 1 333 ? -16.032 2.388 13.798 1.00 74.50 333 GLY A N 1
ATOM 2596 C CA . GLY A 1 333 ? -15.447 3.079 12.651 1.00 74.50 333 GLY A CA 1
ATOM 2597 C C . GLY A 1 333 ? -15.441 2.241 11.373 1.00 74.50 333 GLY A C 1
ATOM 2598 O O . GLY A 1 333 ? -15.561 2.804 10.284 1.00 74.50 333 GLY A O 1
ATOM 2599 N N . ASP A 1 334 ? -15.376 0.915 11.499 1.00 70.75 334 ASP A N 1
ATOM 2600 C CA . ASP A 1 334 ? -15.297 -0.004 10.363 1.00 70.75 334 ASP A CA 1
ATOM 2601 C C . ASP A 1 334 ? -16.683 -0.282 9.780 1.00 70.75 334 ASP A C 1
ATOM 2603 O O . ASP A 1 334 ? -16.871 -0.293 8.563 1.00 70.75 334 ASP A O 1
ATOM 2607 N N . ARG A 1 335 ? -17.682 -0.455 10.652 1.00 76.12 335 ARG A N 1
ATOM 2608 C CA . ARG A 1 335 ? -19.082 -0.676 10.251 1.00 76.12 335 ARG A CA 1
ATOM 2609 C C . ARG A 1 335 ? -19.851 0.611 9.990 1.00 76.12 335 ARG A C 1
ATOM 2611 O O . ARG A 1 335 ? -20.954 0.551 9.454 1.00 76.12 335 ARG A O 1
ATOM 2618 N N . GLN A 1 336 ? -19.294 1.759 10.374 1.00 76.75 336 GLN A N 1
ATOM 2619 C CA . GLN A 1 336 ? -19.954 3.068 10.316 1.00 76.75 336 GLN A CA 1
ATOM 2620 C C . GLN A 1 336 ? -21.285 3.100 11.079 1.00 76.75 336 GLN A C 1
ATOM 2622 O O . GLN A 1 336 ? -22.233 3.785 10.694 1.00 76.75 336 GLN A O 1
ATOM 2627 N N . THR A 1 337 ? -21.363 2.352 12.178 1.00 83.62 337 THR A N 1
ATOM 2628 C CA . THR A 1 337 ? -22.556 2.284 13.025 1.00 83.62 337 THR A CA 1
ATOM 2629 C C . THR A 1 337 ? -22.326 3.028 14.327 1.00 83.62 337 THR A C 1
ATOM 2631 O O . THR A 1 337 ? -21.269 2.897 14.940 1.00 83.62 337 THR A O 1
ATOM 2634 N N . SER A 1 338 ? -23.338 3.759 14.784 1.00 92.00 338 SER A N 1
ATOM 2635 C CA . SER A 1 338 ? -23.348 4.434 16.080 1.00 92.00 338 SER A CA 1
ATOM 2636 C C . SER A 1 338 ? -24.509 3.899 16.906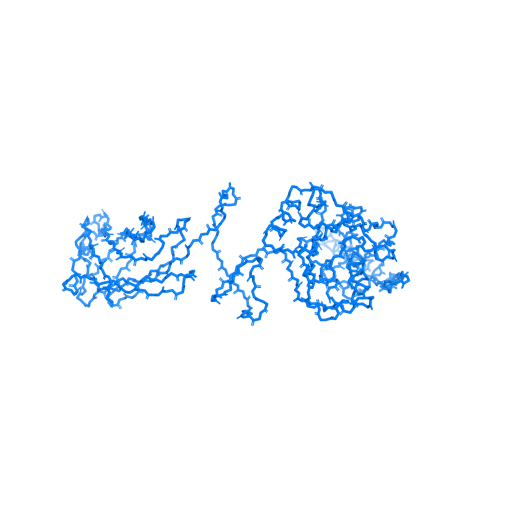 1.00 92.00 338 SER A C 1
ATOM 2638 O O . SER A 1 338 ? -25.647 3.936 16.445 1.00 92.00 338 SER A O 1
ATOM 2640 N N . VAL A 1 339 ? -24.231 3.430 18.120 1.00 94.31 339 VAL A N 1
ATOM 2641 C CA . VAL A 1 339 ? -25.244 2.915 19.052 1.00 94.31 339 VAL A CA 1
ATOM 2642 C C . VAL A 1 339 ? -25.077 3.611 20.396 1.00 94.31 339 VAL A C 1
ATOM 2644 O O . VAL A 1 339 ? -23.957 3.739 20.896 1.00 94.31 339 VAL A O 1
ATOM 2647 N N . THR A 1 340 ? -26.182 4.074 20.977 1.00 94.75 340 THR A N 1
ATOM 2648 C CA . THR A 1 340 ? -26.195 4.656 22.321 1.00 94.75 340 THR A CA 1
ATOM 2649 C C . THR A 1 340 ? -26.657 3.600 23.320 1.00 94.75 340 THR A C 1
ATOM 2651 O O . THR A 1 340 ? -27.461 2.730 23.009 1.00 94.75 340 THR A O 1
ATOM 2654 N N . PHE A 1 341 ? -26.082 3.625 24.515 1.00 93.88 341 PHE A N 1
ATOM 2655 C CA . PHE A 1 341 ? -26.368 2.679 25.580 1.00 93.88 341 PHE A CA 1
ATOM 2656 C C . PHE A 1 341 ? -26.734 3.446 26.847 1.00 93.88 341 PHE A C 1
ATOM 2658 O O . PHE A 1 341 ? -25.958 4.284 27.322 1.00 93.88 341 PHE A O 1
ATOM 2665 N N . CYS A 1 342 ? -27.905 3.138 27.400 1.00 90.38 342 CYS A N 1
ATOM 2666 C CA . CYS A 1 342 ? -28.480 3.795 28.570 1.00 90.38 342 CYS A CA 1
ATOM 2667 C C . CYS A 1 342 ? -28.547 2.828 29.767 1.00 90.38 342 CYS A C 1
ATOM 2669 O O . CYS A 1 342 ? -28.629 1.609 29.572 1.00 90.38 342 CYS A O 1
ATOM 2671 N N . PRO A 1 343 ? -28.521 3.338 31.012 1.00 85.62 343 PRO A N 1
ATOM 2672 C CA . PRO A 1 343 ? -28.881 2.558 32.193 1.00 85.62 343 PRO A CA 1
ATOM 2673 C C . PRO A 1 343 ? -30.350 2.142 32.145 1.00 85.62 343 PRO A C 1
ATOM 2675 O O . PRO A 1 343 ? -31.181 2.867 31.601 1.00 85.62 343 PRO A O 1
ATOM 2678 N N . GLU A 1 344 ? -30.692 1.040 32.814 1.00 74.75 344 GLU A N 1
ATOM 2679 C CA . GLU A 1 344 ? -32.086 0.576 32.937 1.00 74.75 344 GLU A CA 1
ATOM 2680 C C . GLU A 1 344 ? -33.027 1.634 33.558 1.00 74.75 344 GLU A C 1
ATOM 2682 O O . GLU A 1 344 ? -34.203 1.671 33.216 1.00 74.75 344 GLU A O 1
ATOM 2687 N N . ASN A 1 345 ? -32.512 2.529 34.415 1.00 71.75 345 ASN A N 1
ATOM 2688 C CA . ASN A 1 345 ? -33.306 3.507 35.177 1.00 71.75 345 ASN A CA 1
ATOM 2689 C C . ASN A 1 345 ? -33.042 4.987 34.806 1.00 71.75 345 ASN A C 1
ATOM 2691 O O . ASN A 1 345 ? -33.315 5.871 35.615 1.00 71.75 345 ASN A O 1
ATOM 2695 N N . GLY A 1 346 ? -32.508 5.293 33.616 1.00 72.62 346 GLY A N 1
ATOM 2696 C CA . GLY A 1 346 ? -32.215 6.680 33.209 1.00 72.62 346 GLY A CA 1
ATOM 2697 C C . GLY A 1 346 ? -30.852 7.182 33.702 1.00 72.62 346 GLY A C 1
ATOM 2698 O O . GLY A 1 346 ? -29.858 6.509 33.481 1.00 72.62 346 GLY A O 1
ATOM 2699 N N . GLU A 1 347 ? -30.758 8.363 34.328 1.00 74.06 347 GLU A N 1
ATOM 2700 C CA . GLU A 1 347 ? -29.482 8.870 34.876 1.00 74.06 347 GLU A CA 1
ATOM 2701 C C . GLU A 1 347 ? -29.053 8.025 36.086 1.00 74.06 347 GLU A C 1
ATOM 2703 O O . GLU A 1 347 ? -29.848 7.776 36.994 1.00 74.06 347 GLU A O 1
ATOM 2708 N N . MET A 1 348 ? -27.793 7.581 36.118 1.00 81.19 348 MET A N 1
ATOM 2709 C CA . MET A 1 348 ? -27.295 6.724 37.193 1.00 81.19 348 MET A CA 1
ATOM 2710 C C . MET A 1 348 ? -26.109 7.331 37.931 1.00 81.19 348 MET A C 1
ATOM 2712 O O . MET A 1 348 ? -25.278 8.030 37.354 1.00 81.19 348 MET A O 1
ATOM 2716 N N . VAL A 1 349 ? -25.999 7.006 39.217 1.00 86.56 349 VAL A N 1
ATOM 2717 C CA . VAL A 1 349 ? -24.845 7.359 40.045 1.00 86.56 349 VAL A CA 1
ATOM 2718 C C . VAL A 1 349 ? -23.995 6.108 40.247 1.00 86.56 349 VAL A C 1
ATOM 2720 O O . VAL A 1 349 ? -24.427 5.157 40.895 1.00 86.56 349 VAL A O 1
ATOM 2723 N N . LEU A 1 350 ? -22.791 6.103 39.680 1.00 86.25 350 LEU A N 1
ATOM 2724 C CA . LEU A 1 350 ? -21.826 5.018 39.802 1.00 86.25 350 LEU A CA 1
ATOM 2725 C C . LEU A 1 350 ? -20.854 5.311 40.948 1.00 86.25 350 LEU A C 1
ATOM 2727 O O . LEU A 1 350 ? -20.118 6.297 40.912 1.00 86.25 350 LEU A O 1
ATOM 2731 N N . GLU A 1 351 ? -20.851 4.461 41.972 1.00 88.38 351 GLU A N 1
ATOM 2732 C CA . GLU A 1 351 ? -19.866 4.544 43.054 1.00 88.38 351 GLU A CA 1
ATOM 2733 C C . GLU A 1 351 ? -18.546 3.869 42.654 1.00 88.38 351 GLU A C 1
ATOM 2735 O O . GLU A 1 351 ? -18.530 2.870 41.934 1.00 88.38 351 GLU A O 1
ATOM 2740 N N . SER A 1 352 ? -17.432 4.417 43.135 1.00 88.62 352 SER A N 1
ATOM 2741 C CA . SER A 1 352 ? -16.087 3.887 42.909 1.00 88.62 352 SER A CA 1
ATOM 2742 C C . SER A 1 352 ? -15.996 2.407 43.289 1.00 88.62 352 SER A C 1
ATOM 2744 O O . SER A 1 352 ? -16.362 2.022 44.395 1.00 88.62 352 SER A O 1
ATOM 2746 N N . GLY A 1 353 ? -15.452 1.592 42.388 1.00 87.00 353 GLY A N 1
ATOM 2747 C CA . GLY A 1 353 ? -15.331 0.139 42.521 1.00 87.00 353 GLY A CA 1
ATOM 2748 C C . GLY A 1 353 ? -16.510 -0.639 41.928 1.00 87.00 353 GLY A C 1
ATOM 2749 O O . GLY A 1 353 ? -16.340 -1.810 41.579 1.00 87.00 353 GLY A O 1
ATOM 2750 N N . ASN A 1 354 ? -17.667 -0.000 41.730 1.00 89.31 354 ASN A N 1
ATOM 2751 C CA . ASN A 1 354 ? -18.851 -0.654 41.179 1.00 89.31 354 ASN A CA 1
ATOM 2752 C C . ASN A 1 354 ? -18.851 -0.651 39.647 1.00 89.31 354 ASN A C 1
ATOM 2754 O O . ASN A 1 354 ? -18.217 0.175 38.990 1.00 89.31 354 ASN A O 1
ATOM 2758 N N . THR A 1 355 ? -19.587 -1.606 39.076 1.00 89.94 355 THR A N 1
ATOM 2759 C CA . THR A 1 355 ? -19.769 -1.753 37.627 1.00 89.94 355 THR A CA 1
ATOM 2760 C C . THR A 1 355 ? -21.223 -1.502 37.252 1.00 89.94 355 THR A C 1
ATOM 2762 O O . THR A 1 355 ? -22.129 -2.146 37.778 1.00 89.94 355 THR A O 1
ATOM 2765 N N . ALA A 1 356 ? -21.428 -0.597 36.306 1.00 89.50 356 ALA A N 1
ATOM 2766 C CA . ALA A 1 356 ? -22.703 -0.307 35.676 1.00 89.50 356 ALA A CA 1
ATOM 2767 C C . ALA A 1 356 ? -22.855 -1.085 34.366 1.00 89.50 356 ALA A C 1
ATOM 2769 O O . ALA A 1 356 ? -21.867 -1.290 33.658 1.00 89.50 356 ALA A O 1
ATOM 2770 N N . ARG A 1 357 ? -24.083 -1.491 34.028 1.00 90.62 357 ARG A N 1
ATOM 2771 C CA . ARG A 1 357 ? -24.412 -2.169 32.765 1.00 90.62 357 ARG A CA 1
ATOM 2772 C C . ARG A 1 357 ? -25.363 -1.303 31.955 1.00 90.62 357 ARG A C 1
ATOM 2774 O O . ARG A 1 357 ? -26.295 -0.736 32.517 1.00 90.62 357 ARG A O 1
ATOM 2781 N N . PHE A 1 358 ? -25.130 -1.254 30.653 1.00 90.69 358 PHE A N 1
ATOM 2782 C CA . PHE A 1 358 ? -25.877 -0.421 29.727 1.00 90.69 358 PHE A CA 1
ATOM 2783 C C . PHE A 1 358 ? -26.337 -1.239 28.531 1.00 90.69 358 PHE A C 1
ATOM 2785 O O . PHE A 1 358 ? -25.562 -2.023 27.970 1.00 90.69 358 PHE A O 1
ATOM 2792 N N . TYR A 1 359 ? -27.579 -1.002 28.128 1.00 91.19 359 TYR A N 1
ATOM 2793 C CA . TYR A 1 359 ? -28.216 -1.659 26.993 1.00 91.19 359 TYR A CA 1
ATOM 2794 C C . TYR A 1 359 ? -28.605 -0.624 25.935 1.00 91.19 359 TYR A C 1
ATOM 2796 O O . TYR A 1 359 ? -28.731 0.555 26.277 1.00 91.19 359 TYR A O 1
ATOM 2804 N N . PRO A 1 360 ? -28.761 -1.041 24.667 1.00 92.88 360 PRO A N 1
ATOM 2805 C CA . PRO A 1 360 ? -29.118 -0.138 23.585 1.00 92.88 360 PRO A CA 1
ATOM 2806 C C . PRO A 1 360 ? -30.375 0.689 23.881 1.00 92.88 360 PRO A C 1
ATOM 2808 O O . PRO A 1 360 ? -31.382 0.156 24.349 1.00 92.88 360 PRO A O 1
ATOM 2811 N N . CYS A 1 361 ? -30.278 1.977 23.567 1.00 89.94 361 CYS A N 1
ATOM 2812 C CA . CYS A 1 361 ? -31.318 2.998 23.515 1.00 89.94 361 CYS A CA 1
ATOM 2813 C C . CYS A 1 361 ? -30.981 3.931 22.326 1.00 89.94 361 CYS A C 1
ATOM 2815 O O . CYS A 1 361 ? -31.900 4.639 21.883 1.00 89.94 361 CYS A O 1
#

Solvent-accessible surface area (backbone atoms only — not comparable to full-atom values): 19783 Å² total; per-residue (Å²): 111,70,68,61,50,52,51,50,51,51,51,51,52,50,51,51,49,48,52,52,48,52,57,56,70,69,56,68,80,48,72,53,71,45,88,99,69,46,73,49,56,24,37,75,95,66,1,72,36,97,93,31,67,69,46,44,66,52,68,56,68,82,67,31,51,71,42,36,28,40,28,34,69,91,37,70,90,57,64,42,74,36,43,67,85,77,45,66,72,88,67,57,81,94,36,44,37,38,37,39,30,54,25,64,78,38,51,66,80,44,72,63,49,56,50,50,53,48,52,49,37,72,77,37,87,31,37,35,32,44,44,36,40,57,72,37,22,44,89,56,67,56,44,19,61,25,27,29,52,54,54,5,40,52,52,22,48,33,51,51,42,49,32,72,77,66,70,46,63,44,53,45,35,33,37,39,18,33,61,56,11,25,55,18,47,51,44,15,49,77,64,33,80,66,55,47,45,79,46,60,56,77,84,76,40,45,70,86,96,39,44,56,70,93,69,44,60,92,83,80,77,87,82,91,54,64,68,81,65,42,62,95,91,43,83,73,46,65,52,44,46,33,40,39,35,42,32,32,22,80,73,74,54,55,26,37,20,35,42,39,39,33,45,33,24,78,69,32,70,52,76,44,70,78,42,98,57,68,47,77,58,50,69,62,31,74,50,74,47,79,44,82,30,79,64,75,31,64,62,76,61,36,42,32,46,29,39,40,48,47,84,48,81,69,44,57,77,71,31,40,56,44,44,39,35,40,39,40,34,44,30,37,63,83,79,72,45,75,49,40,23,31,40,96,79,47,75,42,75,47,45,49,76,43,72,48,64,23,38,77,106

Foldseek 3Di:
DVVVVVVVVVVVVVVVVVVVVVVLVPPPWDWDQDVLQGIDIQDPPQECDPVHPDGDAADDCVQLVKWKFKDFLVRLPGTDTAALPDHPPPADLVFFEEEEFEAAQDFCPPPVNSVVSVVDNVVGRHMYIYIGRNSQRYPPNNRNLNNLLVLLSRLLSSLVCSCVVPVHQLLSYEYEYEYSRLVSVVSNPVSRPRHNYYHYDDDWDDADVAHIDPRGDPPDDDDDHDDAFPDPVDPPGDWWKKKKKWFFEQPDDKFKFWKWKWWAAPADIDIDTQDPGIDTDDHRDIDIGMDTGPDDRHHTFKMKMATATDDDPVSVVRHDQKTWTFWMWMQGRVVRDIWIWGAPVGIDIHGHGDMGMTGTD

Radius of gyration: 30.02 Å; Cα contacts (8 Å, |Δi|>4): 730; chains: 1; bounding box: 80×58×80 Å

InterPro domains:
  IPR000734 Triacylglycerol lipase family [PR00821] (85-104)
  IPR000734 Triacylglycerol lipase family [PR00821] (129-144)
  IPR000734 Triacylglycerol lipase family [PR00821] (149-168)
  IPR000734 Triacylglycerol lipase family [PR00821] (172-190)
  IPR000734 Triacylglycerol lipase family [PTHR11610] (8-200)
  IPR001024 PLAT/LH2 domain [PF01477] (242-345)
  IPR001024 PLAT/LH2 domain [PS50095] (240-361)
  IPR002331 Pancreatic lipase [PR00823] (31-48)
  IPR002331 Pancreatic lipase [PR00823] (48-59)
  IPR002331 Pancreatic lipase [PR00823] (68-80)
  IPR002331 Pancreatic lipase [PR00823] (128-147)
  IPR013818 Lipase [PF00151] (31-200)
  IPR029058 Alpha/Beta hydrolase fold [G3DSA:3.40.50.1820] (30-213)
  IPR029058 Alpha/Beta hydrolase fold [SSF53474] (30-232)
  IPR036392 PLAT/LH2 domain superfamily [SSF49723] (241-345)

Nearest PDB structures (foldseek):
  1gpl-assembly1_A  TM=7.979E-01  e=8.058E-27  Cavia porcellus
  1w52-assembly1_X  TM=8.419E-01  e=1.191E-25  Equus caballus
  1eth-assembly1_A  TM=7.977E-01  e=2.267E-25  Sus scrofa
  2oxe-assembly1_A  TM=7.675E-01  e=6.630E-26  Homo sapiens
  2pvs-assembly2_B  TM=7.825E-01  e=8.884E-26  Homo sapiens

Mean predicted aligned error: 12.18 Å

pLDDT: mean 84.1, std 13.67, range [31.48, 98.5]